Protein AF-A0A4E0QLI4-F1 (afdb_monomer)

Solvent-accessible surface area (backbone atoms only — not comparable to full-atom values): 15440 Å² total; per-residue (Å²): 136,85,85,86,66,72,68,69,40,52,36,76,56,71,67,80,83,56,104,78,52,63,80,89,50,74,40,41,54,41,18,29,47,23,35,50,51,48,24,73,75,61,72,49,82,40,84,67,82,65,59,75,85,26,62,96,38,56,72,56,38,56,53,34,48,35,24,57,38,84,57,56,86,67,19,60,85,42,71,68,59,47,53,54,52,51,57,55,65,65,46,53,63,58,50,52,52,52,53,51,52,56,50,52,53,52,53,51,53,51,52,52,51,52,53,52,50,55,55,59,69,66,51,63,100,56,66,69,74,48,50,59,33,53,50,42,53,49,46,52,52,50,22,52,51,45,13,56,50,32,13,52,50,20,46,77,63,72,41,51,86,53,47,100,86,21,19,42,59,36,17,32,45,55,19,37,53,51,28,39,50,55,50,48,53,51,49,62,77,36,63,87,79,54,55,56,48,30,53,40,54,43,42,46,52,41,20,53,41,49,22,53,43,31,26,51,52,19,46,58,68,66,40,52,84,74,57,92,47,28,51,57,38,12,45,53,55,11,48,51,54,26,43,48,56,44,50,53,52,50,64,76,38,62,88,79,53,52,72,65,30,51,52,52,43,52,52,44,45,51,49,64,67,48,46,63,58,53,53,52,48,67,74,76,108

Organism: NCBI:txid1003181

Secondary structure (DSSP, 8-state):
----S-TTTS-GGGSS--TTS----HHHHHHHHHHHHHHHHH-S--SS--SGGGTT-HHHHHHHHHHT-SSGGGS-SSHHHHHHHHHHHHHHHHHHHHHHHHHHHHHHHHHHHHHHHHHHHTS-S-STTHHHHHHHHHHHHHHHHHHHHHHHHHHHHT--SS-TT-HHHHHHHHHHHHHHHHHHHHHHHTTTTS-HHHHHHHHHHHHHHHHHHHHHHHHHTT--SSSS-HHHHHHHHHHHHHHHHHHHHHHHTTTTS-HHHHHHHHHHHHHHHHHHHHHHHHHH-

Mean predicted aligned error: 13.92 Å

Sequence (285 aa):
MAVFGTLEYAPPEQRGYARHFGKPSARSDIFAFGKTMYRLLTGEIPFAVEHEPLEHAPAWYQLLSDCVRQNPEKRPESAGVLVSRLKGIGKEPLRKEKLARERAERQAKERNRNAQQQTREKQPIGWQELKPTLIVLALIGLGGIFTAFLANLFQSRNISFLGKYGDDESGAIVGLLLSILLVGQYLWRHRQTMPHLAMTFGLIGVGFAIWFISVAIFVSLNISFLGDDRGASGIIVGLLLSILLVGQYLWRHRQTISRSAVITGILGILGIAIWPFFILFMIFF

pLDDT: mean 88.84, std 10.9, range [37.53, 97.56]

Radius of gyration: 47.86 Å; Cα contacts (8 Å, |Δi|>4): 294; chains: 1; bounding box: 100×33×127 Å

Nearest PDB structures (foldseek):
  8e0m-assembly4_K  TM=5.268E-01  e=1.744E+00  synthe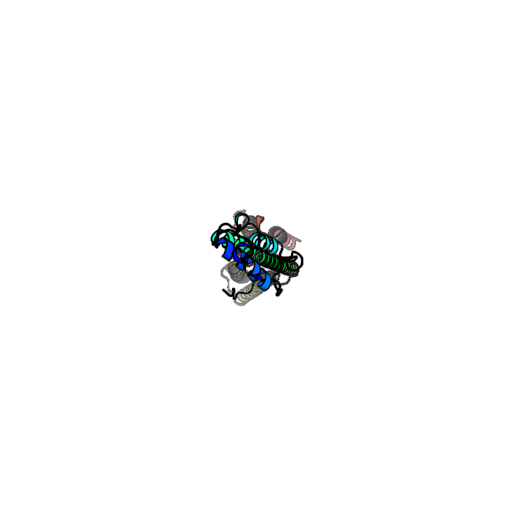tic construct

Foldseek 3Di:
DDPPDDLLLQAPLRNPDDPPRDDDDQLRVLSSVLQVVLCVQQVDRPNDLDCVSCVVPNLNSVLSNQSNDNDSVSHPPHVVSSVVSVVVSVVVVVVVVVVVVVVVVVVVVVVVVVVVVVVVVPPPVDDPLVVLLVVLVVLLVVLVVQLQVQLVVQVVVVNDPLDNPCSSVRRNLVSLVVSLVRLVVSCVVCVPPHALQSNLSSLLSNLLSQLSNLQSNQVSVVDDPPPPPSNVRSNVVSLVVSLCSLVVSCVVCVPPHDPVSNVSSVVSNVCSVCVVVVVVVVVPD

InterPro domains:
  IPR000719 Protein kinase domain [PS50011] (1-95)
  IPR011009 Protein kinase-like domain superfamily [SSF56112] (3-84)

Structure (mmCIF, N/CA/C/O backbone):
data_AF-A0A4E0QLI4-F1
#
_entry.id   AF-A0A4E0QLI4-F1
#
loop_
_atom_site.group_PDB
_atom_site.id
_atom_site.type_symbol
_atom_site.label_atom_id
_atom_site.label_alt_id
_atom_site.label_comp_id
_atom_site.label_asym_id
_atom_site.label_entity_id
_atom_site.label_seq_id
_atom_site.pdbx_PDB_ins_code
_atom_site.Cartn_x
_atom_site.Cartn_y
_atom_site.Cartn_z
_atom_site.occupancy
_atom_site.B_iso_or_equiv
_atom_site.auth_seq_id
_atom_site.auth_comp_id
_atom_site.auth_asym_id
_atom_site.auth_atom_id
_atom_site.pdbx_PDB_model_num
ATOM 1 N N . MET A 1 1 ? -63.884 -1.994 75.241 1.00 37.62 1 MET A N 1
ATOM 2 C CA . MET A 1 1 ? -63.171 -1.296 74.151 1.00 37.62 1 MET A CA 1
ATOM 3 C C . MET A 1 1 ? -62.233 -2.319 73.523 1.00 37.62 1 MET A C 1
ATOM 5 O O . MET A 1 1 ? -61.211 -2.630 74.115 1.00 37.62 1 MET A O 1
ATOM 9 N N . ALA A 1 2 ? -62.665 -2.982 72.448 1.00 37.53 2 ALA A N 1
ATOM 10 C CA . ALA A 1 2 ? -61.895 -4.056 71.821 1.00 37.53 2 ALA A CA 1
ATOM 11 C C . ALA A 1 2 ? -60.851 -3.442 70.881 1.00 37.53 2 ALA A C 1
ATOM 13 O O . ALA A 1 2 ? -61.209 -2.707 69.963 1.00 37.53 2 ALA A O 1
ATOM 14 N N . VAL A 1 3 ? -59.570 -3.715 71.125 1.00 42.62 3 VAL A N 1
ATOM 15 C CA . VAL A 1 3 ? -58.497 -3.381 70.184 1.00 42.62 3 VAL A CA 1
ATOM 16 C C . VAL A 1 3 ? -58.525 -4.447 69.090 1.00 42.62 3 VAL A C 1
ATOM 18 O O . VAL A 1 3 ? -57.974 -5.529 69.261 1.00 42.62 3 VAL A O 1
ATOM 21 N N . PHE A 1 4 ? -59.226 -4.173 67.989 1.00 46.56 4 PHE A N 1
ATOM 22 C CA . PHE A 1 4 ? -59.132 -4.974 66.768 1.00 46.56 4 PHE A CA 1
ATOM 23 C C . PHE A 1 4 ? -57.945 -4.466 65.945 1.00 46.56 4 PHE A C 1
ATOM 25 O O . PHE A 1 4 ? -58.025 -3.438 65.278 1.00 46.56 4 PHE A O 1
ATOM 32 N N . GLY A 1 5 ? -56.829 -5.182 66.029 1.00 55.94 5 GLY A N 1
ATOM 33 C CA . GLY A 1 5 ? -55.629 -4.976 65.225 1.00 55.94 5 GLY A CA 1
ATOM 34 C C . GLY A 1 5 ? -54.678 -6.162 65.392 1.00 55.94 5 GLY A C 1
ATOM 35 O O . GLY A 1 5 ? -54.723 -6.850 66.409 1.00 55.94 5 GLY A O 1
ATOM 36 N N . THR A 1 6 ? -53.833 -6.425 64.395 1.00 74.69 6 THR A N 1
ATOM 37 C CA . THR A 1 6 ? -52.806 -7.478 64.448 1.00 74.69 6 THR A CA 1
ATOM 38 C C . THR A 1 6 ? -51.708 -7.049 65.432 1.00 74.69 6 THR A C 1
ATOM 40 O O . THR A 1 6 ? -50.858 -6.213 65.110 1.00 74.69 6 THR A O 1
ATOM 43 N N . LEU A 1 7 ? -51.789 -7.546 66.671 1.00 81.88 7 LEU A N 1
ATOM 44 C CA . LEU A 1 7 ? -51.022 -7.099 67.845 1.00 81.88 7 LEU A CA 1
ATOM 45 C C . LEU A 1 7 ? -49.498 -7.099 67.622 1.00 81.88 7 LEU A C 1
ATOM 47 O O . LEU A 1 7 ? -48.769 -6.298 68.209 1.00 81.88 7 LEU A O 1
ATOM 51 N N . GLU A 1 8 ? -49.020 -7.965 66.735 1.00 84.56 8 GLU A N 1
ATOM 52 C CA . GLU A 1 8 ? -47.621 -8.148 66.357 1.00 84.56 8 GLU A CA 1
ATOM 53 C C . GLU A 1 8 ? -47.007 -6.879 65.741 1.00 84.56 8 GLU A C 1
ATOM 55 O O . GLU A 1 8 ? -45.817 -6.607 65.935 1.00 84.56 8 GLU A O 1
ATOM 60 N N . TYR A 1 9 ? -47.825 -6.067 65.064 1.00 89.94 9 TYR A N 1
ATOM 61 C CA . TYR A 1 9 ? -47.415 -4.819 64.409 1.00 89.94 9 TYR A CA 1
ATOM 62 C C . TYR A 1 9 ? -47.635 -3.588 65.282 1.00 89.94 9 TYR A C 1
ATOM 64 O O . TYR A 1 9 ? -47.017 -2.552 65.038 1.00 89.94 9 TYR A O 1
ATOM 72 N N . ALA A 1 10 ? -48.485 -3.694 66.307 1.00 89.38 10 ALA A N 1
ATOM 73 C CA . ALA A 1 10 ? -48.716 -2.599 67.234 1.00 89.38 10 ALA A CA 1
ATOM 74 C C . ALA A 1 10 ? -47.416 -2.316 68.005 1.00 89.38 10 ALA A C 1
ATOM 76 O O . ALA A 1 10 ? -46.833 -3.249 68.559 1.00 89.38 10 ALA A O 1
ATOM 77 N N . PRO A 1 11 ? -46.926 -1.076 68.074 1.00 89.62 11 PRO A N 1
ATOM 78 C CA . PRO A 1 11 ? -45.772 -0.737 68.885 1.00 89.62 11 PRO A CA 1
ATOM 79 C C . PRO A 1 11 ? -46.095 -0.829 70.387 1.00 89.62 11 PRO A C 1
ATOM 81 O O . PRO A 1 11 ? -47.262 -0.722 70.774 1.00 89.62 11 PRO A O 1
ATOM 84 N N . PRO A 1 12 ? -45.084 -1.013 71.256 1.00 88.06 12 PRO A N 1
ATOM 85 C CA . PRO A 1 12 ? -45.270 -1.216 72.697 1.00 88.06 12 PRO A CA 1
ATOM 86 C C . PRO A 1 12 ? -46.135 -0.143 73.364 1.00 88.06 12 PRO A C 1
ATOM 88 O O . PRO A 1 12 ? -46.976 -0.464 74.203 1.00 88.06 12 PRO A O 1
ATOM 91 N N . GLU A 1 13 ? -45.994 1.114 72.938 1.00 85.50 13 GLU A N 1
ATOM 92 C CA . GLU A 1 13 ? -46.765 2.237 73.468 1.00 85.50 13 GLU A CA 1
ATOM 93 C C . GLU A 1 13 ? -48.272 2.191 73.166 1.00 85.50 13 GLU A C 1
ATOM 95 O O . GLU A 1 13 ? -49.053 2.847 73.847 1.00 85.50 13 GLU A O 1
ATOM 100 N N . GLN A 1 14 ? -48.704 1.377 72.198 1.00 84.56 14 GLN A N 1
ATOM 101 C CA . GLN A 1 14 ? -50.112 1.202 71.824 1.00 84.56 14 GLN A CA 1
ATOM 102 C C . GLN A 1 14 ? -50.736 -0.095 72.369 1.00 84.56 14 GLN A C 1
ATOM 104 O O . GLN A 1 14 ? -51.943 -0.287 72.241 1.00 84.56 14 GLN A O 1
ATOM 109 N N . ARG A 1 15 ? -49.959 -0.985 73.009 1.00 81.69 15 ARG A N 1
ATOM 110 C CA . ARG A 1 15 ? -50.428 -2.312 73.470 1.00 81.69 15 ARG A CA 1
ATOM 111 C C . ARG A 1 15 ? -51.194 -2.300 74.803 1.00 81.69 15 ARG A C 1
ATOM 113 O O . ARG A 1 15 ? -51.522 -3.359 75.317 1.00 81.69 15 ARG A O 1
ATOM 120 N N . GLY A 1 16 ? -51.498 -1.133 75.372 1.00 63.16 16 GLY A N 1
ATOM 121 C CA . GLY A 1 16 ? -52.484 -0.989 76.457 1.00 63.16 16 GLY A CA 1
ATOM 122 C C . GLY A 1 16 ? -52.079 -1.460 77.866 1.00 63.16 16 GLY A C 1
ATOM 123 O O . GLY A 1 16 ? -52.877 -1.297 78.784 1.00 63.16 16 GLY A O 1
ATOM 124 N N . TYR A 1 17 ? -50.867 -1.990 78.083 1.00 54.44 17 TYR A N 1
ATOM 125 C CA . TYR A 1 17 ? -50.494 -2.618 79.367 1.00 54.44 17 TYR A CA 1
ATOM 126 C C . TYR A 1 17 ? -49.777 -1.734 80.401 1.00 54.44 17 TYR A C 1
ATOM 128 O O . TYR A 1 17 ? -49.531 -2.206 81.507 1.00 54.44 17 TYR A O 1
ATOM 136 N N . ALA A 1 18 ? -49.466 -0.461 80.135 1.00 48.97 18 ALA A N 1
ATOM 137 C CA . ALA A 1 18 ? -48.885 0.380 81.186 1.00 48.97 18 ALA A CA 1
ATOM 138 C C . ALA A 1 18 ? -49.300 1.844 81.075 1.00 48.97 18 ALA A C 1
ATOM 140 O O . ALA A 1 18 ? -49.144 2.467 80.028 1.00 48.97 18 ALA A O 1
ATOM 141 N N . ARG A 1 19 ? -49.707 2.424 82.211 1.00 50.53 19 ARG A N 1
ATOM 142 C CA . ARG A 1 19 ? -49.930 3.867 82.441 1.00 50.53 19 ARG A CA 1
ATOM 143 C C . ARG A 1 19 ? -48.692 4.755 8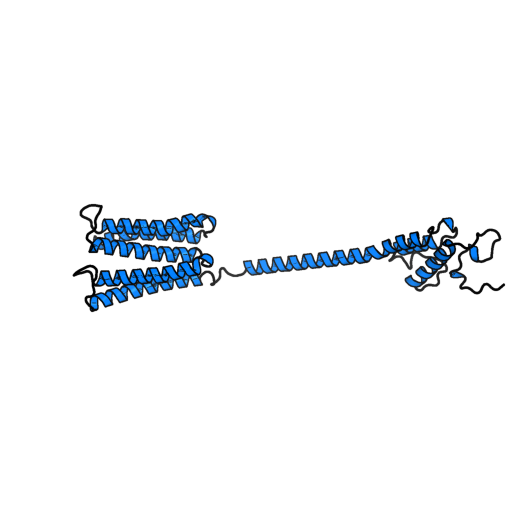2.163 1.00 50.53 19 ARG A C 1
ATOM 145 O O . ARG A 1 19 ? -48.729 5.944 82.452 1.00 50.53 19 ARG A O 1
ATOM 152 N N . HIS A 1 20 ? -47.610 4.193 81.618 1.00 53.38 20 HIS A N 1
ATOM 153 C CA . HIS A 1 20 ? -46.283 4.801 81.496 1.00 53.38 20 HIS A CA 1
ATOM 154 C C . HIS A 1 20 ? -45.721 4.858 80.066 1.00 53.38 20 HIS A C 1
ATOM 156 O O . HIS A 1 20 ? -44.604 5.338 79.892 1.00 53.38 20 HIS A O 1
ATOM 162 N N . PHE A 1 21 ? -46.455 4.413 79.039 1.00 59.25 21 PHE A N 1
ATOM 163 C CA . PHE A 1 21 ? -45.990 4.527 77.652 1.00 59.25 21 PHE A CA 1
ATOM 164 C C . PHE A 1 21 ? -46.685 5.678 76.904 1.00 59.25 21 PHE A C 1
ATOM 166 O O . PHE A 1 21 ? -47.855 5.971 77.137 1.00 59.25 21 PHE A O 1
ATOM 173 N N . GLY A 1 22 ? -45.908 6.390 76.078 1.00 63.97 22 GLY A N 1
ATOM 174 C CA . GLY A 1 22 ? -46.261 7.689 75.491 1.00 63.97 22 GLY A CA 1
ATOM 175 C C . GLY A 1 22 ? -47.393 7.671 74.455 1.00 63.97 22 GLY A C 1
ATOM 176 O O . GLY A 1 22 ? -47.917 6.628 74.080 1.00 63.97 22 GLY A O 1
ATOM 177 N N . LYS A 1 23 ? -47.775 8.863 73.975 1.00 76.12 23 LYS A N 1
ATOM 178 C CA . LYS A 1 23 ? -48.813 9.024 72.943 1.00 76.12 23 LYS A CA 1
ATOM 179 C C . LYS A 1 23 ? -48.325 8.497 71.579 1.00 76.12 23 LYS A C 1
ATOM 181 O O . LYS A 1 23 ? -47.145 8.680 71.265 1.00 76.12 23 LYS A O 1
ATOM 186 N N . PRO A 1 24 ? -49.213 7.911 70.751 1.00 80.94 24 PRO A N 1
ATOM 187 C CA . PRO A 1 24 ? -48.898 7.560 69.368 1.00 80.94 24 PRO A CA 1
ATOM 188 C C . PRO A 1 24 ? -48.268 8.732 68.608 1.00 80.94 24 PRO A C 1
ATOM 190 O O . PRO A 1 24 ? -48.685 9.880 68.766 1.00 80.94 24 PRO A O 1
ATOM 193 N N . SER A 1 25 ? -47.259 8.443 67.790 1.00 88.31 25 SER A N 1
ATOM 194 C CA . SER A 1 25 ? -46.528 9.444 67.001 1.00 88.31 25 SER A CA 1
ATOM 195 C C . SER A 1 25 ? -46.048 8.850 65.675 1.00 88.31 25 SER A C 1
ATOM 197 O O . SER A 1 25 ? -46.187 7.651 65.454 1.00 88.31 25 SER A O 1
ATOM 199 N N . ALA A 1 26 ? -45.387 9.641 64.823 1.00 90.19 26 ALA A N 1
ATOM 200 C CA . ALA A 1 26 ? -44.765 9.138 63.590 1.00 90.19 26 ALA A CA 1
ATOM 201 C C . ALA A 1 26 ? -43.799 7.951 63.827 1.00 90.19 26 ALA A C 1
ATOM 203 O O . ALA A 1 26 ? -43.600 7.107 62.956 1.00 90.19 26 ALA A O 1
ATOM 204 N N . ARG A 1 27 ? -43.212 7.840 65.027 1.00 92.88 27 ARG A N 1
ATOM 205 C CA . ARG A 1 27 ? -42.345 6.715 65.424 1.00 92.88 27 ARG A CA 1
ATOM 206 C C . ARG A 1 27 ? -43.112 5.414 65.670 1.00 92.88 27 ARG A C 1
ATOM 208 O O . ARG A 1 27 ? -42.511 4.341 65.617 1.00 92.88 27 ARG A O 1
ATOM 215 N N . SER A 1 28 ? -44.411 5.496 65.944 1.00 91.94 28 SER A N 1
ATOM 216 C CA . SER A 1 28 ? -45.311 4.345 66.036 1.00 91.94 28 SER A CA 1
ATOM 217 C C . SER A 1 28 ? -45.530 3.733 64.646 1.00 91.94 28 SER A C 1
ATOM 219 O O . SER A 1 28 ? -45.389 2.521 64.487 1.00 91.94 28 SER A O 1
ATOM 221 N N . ASP A 1 29 ? -45.711 4.567 63.616 1.00 93.19 29 ASP A N 1
ATOM 222 C CA . ASP A 1 29 ? -45.816 4.113 62.220 1.00 93.19 29 ASP A CA 1
ATOM 223 C C . ASP A 1 29 ? -44.504 3.497 61.711 1.00 93.19 29 ASP A C 1
ATOM 225 O O . ASP A 1 29 ? -44.513 2.484 61.015 1.00 93.19 29 ASP A O 1
ATOM 229 N N . ILE A 1 30 ? -43.352 4.054 62.107 1.00 95.88 30 ILE A N 1
ATOM 230 C CA . ILE A 1 30 ? -42.028 3.504 61.759 1.00 95.88 30 ILE A CA 1
ATOM 231 C C . ILE A 1 30 ? -41.830 2.097 62.344 1.00 95.88 30 ILE A C 1
ATOM 233 O O . ILE A 1 30 ? -41.249 1.233 61.685 1.00 95.88 30 ILE A O 1
ATOM 237 N N . PHE A 1 31 ? -42.344 1.833 63.548 1.00 94.94 31 PHE A N 1
ATOM 238 C CA . PHE A 1 31 ? -42.310 0.494 64.139 1.00 94.94 31 PHE A CA 1
ATOM 239 C C . PHE A 1 31 ? -43.144 -0.498 63.323 1.00 94.94 31 PHE A C 1
ATOM 241 O O . PHE A 1 31 ? -42.645 -1.564 62.949 1.00 94.94 31 PHE A O 1
ATOM 248 N N . ALA A 1 32 ? -44.390 -0.133 63.004 1.00 94.19 32 ALA A N 1
ATOM 249 C CA . ALA A 1 32 ? -45.275 -0.962 62.191 1.00 94.19 32 ALA A CA 1
ATOM 250 C C . ALA A 1 32 ? -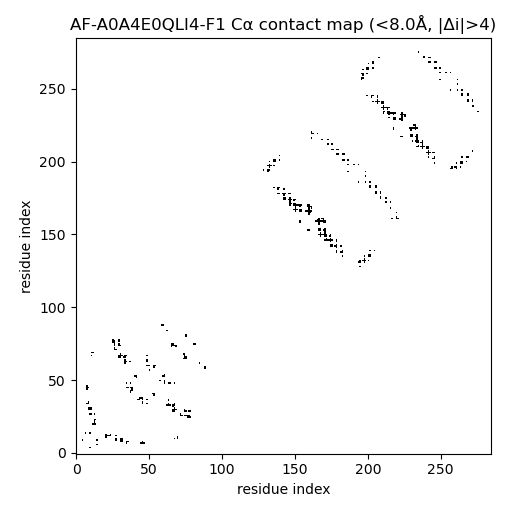44.681 -1.214 60.794 1.00 94.19 32 ALA A C 1
ATOM 252 O O . ALA A 1 32 ? -44.719 -2.344 60.296 1.00 94.19 32 ALA A O 1
ATOM 253 N N . PHE A 1 33 ? -44.047 -0.202 60.194 1.00 95.38 33 PHE A N 1
ATOM 254 C CA . PHE A 1 33 ? -43.305 -0.336 58.942 1.00 95.38 33 PHE A CA 1
ATOM 255 C C . PHE A 1 33 ? -42.166 -1.354 59.059 1.00 95.38 33 PHE A C 1
ATOM 257 O O . PHE A 1 33 ? -42.058 -2.238 58.212 1.00 95.38 33 PHE A O 1
ATOM 264 N N . GLY A 1 34 ? -41.342 -1.276 60.110 1.00 95.38 34 GLY A N 1
ATOM 265 C CA . GLY A 1 34 ? -40.231 -2.207 60.323 1.00 95.38 34 GLY A CA 1
ATOM 266 C C . GLY A 1 34 ? -40.696 -3.665 60.401 1.00 95.38 34 GLY A C 1
ATOM 267 O O . GLY A 1 34 ? -40.142 -4.538 59.734 1.00 95.38 34 GLY A O 1
ATOM 268 N N . LYS A 1 35 ? -41.778 -3.918 61.146 1.00 95.56 35 LYS A N 1
ATOM 269 C CA . LYS A 1 35 ? -42.428 -5.236 61.242 1.00 95.56 35 LYS A CA 1
ATOM 270 C C . LYS A 1 35 ? -43.006 -5.707 59.904 1.00 95.56 35 LYS A C 1
ATOM 272 O O . LYS A 1 35 ? -42.864 -6.873 59.542 1.00 95.56 35 LYS A O 1
ATOM 277 N N . THR A 1 36 ? -43.632 -4.799 59.159 1.00 95.00 36 THR A N 1
ATOM 278 C CA . THR A 1 36 ? -44.206 -5.085 57.834 1.00 95.00 36 THR A CA 1
ATOM 279 C C . THR A 1 36 ? -43.122 -5.455 56.831 1.00 95.00 36 THR A C 1
ATOM 281 O O . THR A 1 36 ? -43.226 -6.484 56.172 1.00 95.00 36 THR A O 1
ATOM 284 N N . MET A 1 37 ? -42.049 -4.669 56.760 1.00 94.75 37 MET A N 1
ATOM 285 C CA . MET A 1 37 ? -40.932 -4.935 55.858 1.00 94.75 37 MET A CA 1
ATOM 286 C C . MET A 1 37 ? -40.183 -6.213 56.209 1.00 94.75 37 MET A C 1
ATOM 288 O O . MET A 1 37 ? -39.793 -6.931 55.295 1.00 94.75 37 MET A O 1
ATOM 292 N N . TYR A 1 38 ? -40.022 -6.528 57.499 1.00 95.12 38 TYR A N 1
ATOM 293 C CA . TYR A 1 38 ? -39.463 -7.816 57.911 1.00 95.12 38 TYR A CA 1
ATOM 294 C C . TYR A 1 38 ? -40.262 -8.965 57.295 1.00 95.12 38 TYR A C 1
ATOM 296 O O . TYR A 1 38 ? -39.705 -9.761 56.549 1.00 95.12 38 TYR A O 1
ATOM 304 N N . ARG A 1 39 ? -41.588 -8.974 57.493 1.00 94.75 39 ARG A N 1
ATOM 305 C CA . ARG A 1 39 ? -42.459 -10.003 56.913 1.00 94.75 39 ARG A CA 1
ATOM 306 C C . ARG A 1 39 ? -42.408 -10.045 55.388 1.00 94.75 39 ARG A C 1
ATOM 308 O O . ARG A 1 39 ? -42.489 -11.124 54.819 1.00 94.75 39 ARG A O 1
ATOM 315 N N . LEU A 1 40 ? -42.301 -8.901 54.716 1.00 94.50 40 LEU A N 1
ATOM 316 C CA . LEU A 1 40 ? -42.189 -8.876 53.255 1.00 94.50 40 LEU A CA 1
ATOM 317 C C . LEU A 1 40 ? -40.880 -9.499 52.757 1.00 94.50 40 LEU A C 1
ATOM 319 O O . LEU A 1 40 ? -40.877 -10.113 51.695 1.00 94.50 40 LEU A O 1
ATOM 323 N N . LEU A 1 41 ? -39.784 -9.336 53.501 1.00 91.75 41 LEU A N 1
ATOM 324 C CA . LEU A 1 41 ? -38.472 -9.859 53.120 1.00 91.75 41 LEU A CA 1
ATOM 325 C C . LEU A 1 41 ? -38.286 -11.330 53.503 1.00 91.75 41 LEU A C 1
ATOM 327 O O . LEU A 1 41 ? -37.605 -12.048 52.779 1.00 91.75 41 LEU A O 1
ATOM 331 N N . THR A 1 42 ? -38.876 -11.776 54.614 1.00 92.75 42 THR A N 1
ATOM 332 C CA . THR A 1 42 ? -38.651 -13.125 55.164 1.00 92.75 42 THR A CA 1
ATOM 333 C C . THR A 1 42 ? -39.847 -14.063 54.996 1.00 92.75 42 THR A C 1
ATOM 335 O O . THR A 1 42 ? -39.688 -15.276 55.034 1.00 92.75 42 THR A O 1
ATOM 338 N N . GLY A 1 43 ? -41.059 -13.527 54.818 1.00 92.56 43 GLY A N 1
ATOM 339 C CA . GLY A 1 43 ? -42.315 -14.286 54.845 1.00 92.56 43 GLY A CA 1
ATOM 340 C C . GLY A 1 43 ? -42.819 -14.631 56.254 1.00 92.56 43 GLY A C 1
ATOM 341 O O . GLY A 1 43 ? -43.937 -15.127 56.398 1.00 92.56 43 GLY A O 1
ATOM 342 N N . GLU A 1 44 ? -42.043 -14.338 57.299 1.00 90.12 44 GLU A N 1
ATOM 343 C CA . GLU A 1 44 ? -42.317 -14.760 58.676 1.00 90.12 44 GLU A CA 1
ATOM 344 C C . GLU A 1 44 ? -43.233 -13.794 59.440 1.00 90.12 44 GLU A C 1
ATOM 346 O O . GLU A 1 44 ? -43.313 -12.592 59.161 1.00 90.12 44 GLU A O 1
ATOM 351 N N . ILE A 1 45 ? -43.920 -14.312 60.464 1.00 87.44 45 ILE A N 1
ATOM 352 C CA . ILE A 1 45 ? -44.701 -13.484 61.390 1.00 87.44 45 ILE A CA 1
ATOM 353 C C . ILE A 1 45 ? -43.721 -12.731 62.303 1.00 87.44 45 ILE A C 1
ATOM 355 O O . ILE A 1 45 ? -42.937 -13.363 63.011 1.00 87.44 45 ILE A O 1
ATOM 359 N N . PRO A 1 46 ? -43.753 -11.388 62.339 1.00 86.25 46 PRO A N 1
ATOM 360 C CA . PRO A 1 46 ? -42.674 -10.615 62.931 1.00 86.25 46 PRO A CA 1
ATOM 361 C C . PRO A 1 46 ? -42.851 -10.473 64.454 1.00 86.25 46 PRO A C 1
ATOM 363 O O . PRO A 1 46 ? -43.131 -9.380 64.950 1.00 86.25 46 PRO A O 1
ATOM 366 N N . PHE A 1 47 ? -42.662 -11.540 65.237 1.00 84.88 47 PHE A N 1
ATOM 367 C CA . PHE A 1 47 ? -42.618 -11.439 66.709 1.00 84.88 47 PHE A CA 1
ATOM 368 C C . PHE A 1 47 ? -41.392 -10.638 67.166 1.00 84.88 47 PHE A C 1
ATOM 370 O O . PHE A 1 47 ? -41.519 -9.641 67.887 1.00 84.88 47 PHE A O 1
ATOM 377 N N . ALA A 1 48 ? -40.227 -10.973 66.616 1.00 86.31 48 ALA A N 1
ATOM 378 C CA . ALA A 1 48 ? -38.975 -10.230 66.704 1.00 86.31 48 ALA A CA 1
ATOM 379 C C . ALA A 1 48 ? -38.439 -9.929 65.291 1.00 86.31 48 ALA A C 1
ATOM 381 O O . ALA A 1 48 ? -38.978 -10.418 64.305 1.00 86.31 48 ALA A O 1
ATOM 382 N N . VAL A 1 49 ? -37.449 -9.039 65.189 1.00 90.12 49 VAL A N 1
ATOM 383 C CA . VAL A 1 49 ? -36.641 -8.892 63.968 1.00 90.12 49 VAL A CA 1
ATOM 384 C C . VAL A 1 49 ? -35.351 -9.646 64.241 1.00 90.12 49 VAL A C 1
ATOM 386 O O . VAL A 1 49 ? -34.545 -9.187 65.052 1.00 90.12 49 VAL A O 1
ATOM 389 N N . GLU A 1 50 ? -35.200 -10.813 63.626 1.00 91.50 50 GLU A N 1
ATOM 390 C CA . GLU A 1 50 ? -34.074 -11.720 63.848 1.00 91.50 50 GLU A CA 1
ATOM 391 C C . GLU A 1 50 ? -33.010 -11.556 62.758 1.00 91.50 50 GLU A C 1
ATOM 393 O O . GLU A 1 50 ? -33.289 -11.079 61.655 1.00 91.50 50 GLU A O 1
ATOM 398 N N . HIS A 1 51 ? -31.760 -11.883 63.095 1.00 90.81 51 HIS A N 1
ATOM 399 C CA . HIS A 1 51 ? -30.626 -11.707 62.186 1.00 90.81 51 HIS A CA 1
ATOM 400 C C . HIS A 1 51 ? -30.564 -12.805 61.119 1.00 90.81 51 HIS A C 1
ATOM 402 O O . HIS A 1 51 ? -30.271 -12.507 59.966 1.00 90.81 51 HIS A O 1
ATOM 408 N N . GLU A 1 52 ? -30.846 -14.054 61.497 1.00 92.38 52 GLU A N 1
ATOM 409 C CA . GLU A 1 52 ? -30.678 -15.238 60.644 1.00 92.38 52 GLU A CA 1
ATOM 410 C C . GLU A 1 52 ? -31.462 -15.142 59.318 1.00 92.38 52 GLU A C 1
ATOM 412 O O . GLU A 1 52 ? -30.830 -15.236 58.263 1.00 92.38 52 GLU A O 1
ATOM 417 N N . PRO A 1 53 ? -32.766 -14.794 59.296 1.00 90.62 53 PRO A N 1
ATOM 418 C CA . PRO A 1 53 ? -33.512 -14.672 58.035 1.00 90.62 53 PRO A CA 1
ATOM 419 C C . PRO A 1 53 ? -33.016 -13.548 57.110 1.00 90.62 53 PRO A C 1
ATOM 421 O O . PRO A 1 53 ? -33.353 -13.504 55.926 1.00 90.62 53 PRO A O 1
ATOM 424 N N . LEU A 1 54 ? -32.207 -12.624 57.635 1.00 91.12 54 LEU A N 1
ATOM 425 C CA . LEU A 1 54 ? -31.670 -11.460 56.929 1.00 91.12 54 LEU A CA 1
ATOM 426 C C . LEU A 1 54 ? -30.137 -11.493 56.806 1.00 91.12 54 LEU A C 1
ATOM 428 O O . LEU A 1 54 ? -29.535 -10.467 56.487 1.00 91.12 54 LEU A O 1
ATOM 432 N N . GLU A 1 55 ? -29.491 -12.648 56.997 1.00 89.44 55 GLU A N 1
ATOM 433 C CA . GLU A 1 55 ? -28.025 -12.782 56.939 1.00 89.44 55 GLU A CA 1
ATOM 434 C C . GLU A 1 55 ? -27.449 -12.366 55.572 1.00 89.44 55 GLU A C 1
ATOM 436 O O . GLU A 1 55 ? -26.417 -11.700 55.483 1.00 89.44 55 GLU A O 1
ATOM 441 N N . HIS A 1 56 ? -28.173 -12.661 54.489 1.00 85.50 56 HIS A N 1
ATOM 442 C CA . HIS A 1 56 ? -27.836 -12.248 53.122 1.00 85.50 56 HIS A CA 1
ATOM 443 C C . HIS A 1 56 ? -27.988 -10.729 52.880 1.00 85.50 56 HIS A C 1
ATOM 445 O O . HIS A 1 56 ? -27.596 -10.210 51.832 1.00 85.50 56 HIS A O 1
ATOM 451 N N . ALA A 1 57 ? -28.576 -10.009 53.837 1.00 88.44 57 ALA A N 1
ATOM 452 C CA . ALA A 1 57 ? -29.014 -8.627 53.733 1.00 88.44 57 ALA A CA 1
ATOM 453 C C . ALA A 1 57 ? -28.762 -7.841 55.046 1.00 88.44 57 ALA A C 1
ATOM 455 O O . ALA A 1 57 ? -29.685 -7.233 55.598 1.00 88.44 57 ALA A O 1
ATOM 456 N N . PRO A 1 58 ? -27.511 -7.755 55.542 1.00 89.25 58 PRO A N 1
ATOM 457 C CA . PRO A 1 58 ? -27.207 -7.208 56.872 1.00 89.25 58 PRO A CA 1
ATOM 458 C C . PRO A 1 58 ? -27.624 -5.737 57.044 1.00 89.25 58 PRO A C 1
ATOM 460 O O . PRO A 1 58 ? -28.029 -5.314 58.127 1.00 89.25 58 PRO A O 1
ATOM 463 N N . ALA A 1 59 ? -27.596 -4.952 55.962 1.00 90.81 59 ALA A N 1
ATOM 464 C CA . ALA A 1 59 ? -28.064 -3.567 55.976 1.00 90.81 59 ALA A CA 1
ATOM 465 C C . ALA A 1 59 ? -29.590 -3.455 56.177 1.00 90.81 59 ALA A C 1
ATOM 467 O O . ALA A 1 59 ? -30.061 -2.505 56.805 1.00 90.81 59 ALA A O 1
ATOM 468 N N . TRP A 1 60 ? -30.361 -4.430 55.678 1.00 91.88 60 TRP A N 1
ATOM 469 C CA . TRP A 1 60 ? -31.798 -4.519 55.937 1.00 91.88 60 TRP A CA 1
ATOM 470 C C . TRP A 1 60 ? -32.063 -4.888 57.392 1.00 91.88 60 TRP A C 1
ATOM 472 O O . TRP A 1 60 ? -32.855 -4.208 58.040 1.00 91.88 60 TRP A O 1
ATOM 482 N N . TYR A 1 61 ? -31.354 -5.882 57.937 1.00 94.00 61 TYR A N 1
ATOM 483 C CA . TYR A 1 61 ? -31.468 -6.235 59.355 1.00 94.00 61 TYR A CA 1
ATOM 484 C C . TYR A 1 61 ? -31.215 -5.032 60.270 1.00 94.00 61 TYR A C 1
ATOM 486 O O . TYR A 1 61 ? -32.041 -4.718 61.127 1.00 94.00 61 TYR A O 1
ATOM 494 N N . GLN A 1 62 ? -30.115 -4.305 60.047 1.00 93.88 62 GLN A N 1
ATOM 495 C CA . GLN A 1 62 ? -29.770 -3.131 60.846 1.00 93.88 62 GLN A CA 1
ATOM 496 C C . GLN A 1 62 ? -30.873 -2.063 60.802 1.00 93.88 62 GLN A C 1
ATOM 498 O O . GLN A 1 62 ? -31.282 -1.546 61.843 1.00 93.88 62 GLN A O 1
ATOM 503 N N . LEU A 1 63 ? -31.396 -1.760 59.609 1.00 94.94 63 LEU A N 1
ATOM 504 C CA . LEU A 1 63 ? -32.457 -0.769 59.445 1.00 94.94 63 LEU A CA 1
ATOM 505 C C . LEU A 1 63 ? -33.756 -1.186 60.147 1.00 94.94 63 LEU A C 1
ATOM 507 O O . LEU A 1 63 ? -34.378 -0.366 60.825 1.00 94.94 63 LEU A O 1
ATOM 511 N N . LEU A 1 64 ? -34.173 -2.442 59.982 1.00 95.62 64 LEU A N 1
ATOM 512 C CA . LEU A 1 64 ? -35.411 -2.950 60.569 1.00 95.62 64 LEU A CA 1
ATOM 513 C C . LEU A 1 64 ? -35.307 -3.065 62.094 1.00 95.62 64 LEU A C 1
ATOM 515 O O . LEU A 1 64 ? -36.254 -2.696 62.786 1.00 95.62 64 LEU A O 1
ATOM 519 N N . SER A 1 65 ? -34.148 -3.477 62.618 1.00 95.12 65 SER A N 1
ATOM 520 C CA . SER A 1 65 ? -33.859 -3.524 64.057 1.00 95.12 65 SER A CA 1
ATOM 521 C C . SER A 1 65 ? -33.966 -2.139 64.713 1.00 95.12 65 SER A C 1
ATOM 523 O O . SER A 1 65 ? -34.570 -1.999 65.779 1.00 95.12 65 SER A O 1
ATOM 525 N N . ASP A 1 66 ? -33.471 -1.090 64.045 1.00 95.88 66 ASP A N 1
ATOM 526 C CA . ASP A 1 66 ? -33.627 0.300 64.494 1.00 95.88 66 ASP A CA 1
ATOM 527 C C . ASP A 1 66 ? -35.098 0.753 64.489 1.00 95.88 66 ASP A C 1
ATOM 529 O O . ASP A 1 66 ? -35.538 1.456 65.401 1.00 95.88 66 ASP A O 1
ATOM 533 N N . CYS A 1 67 ? -35.888 0.333 63.496 1.00 96.44 67 CYS A N 1
ATOM 534 C CA . CYS A 1 67 ? -37.309 0.686 63.407 1.00 96.44 67 CYS A CA 1
ATOM 535 C C . CYS A 1 67 ? -38.141 0.076 64.544 1.00 96.44 67 CYS A C 1
ATOM 537 O O . CYS A 1 67 ? -39.077 0.714 65.023 1.00 96.44 67 CYS A O 1
ATOM 539 N N . VAL A 1 68 ? -37.796 -1.131 65.010 1.00 95.25 68 VAL A N 1
ATOM 540 C CA . VAL A 1 68 ? -38.580 -1.873 66.016 1.00 95.25 68 VAL A CA 1
ATOM 541 C C . VAL A 1 68 ? -38.070 -1.716 67.455 1.00 95.25 68 VAL A C 1
ATOM 543 O O . VAL A 1 68 ? -38.419 -2.506 68.337 1.00 95.25 68 VAL A O 1
ATOM 546 N N . ARG A 1 69 ? -37.243 -0.699 67.737 1.00 94.19 69 ARG A N 1
ATOM 547 C CA . ARG A 1 69 ? -36.745 -0.436 69.098 1.00 94.19 69 ARG A CA 1
ATOM 548 C C . ARG A 1 69 ? -37.894 -0.167 70.071 1.00 94.19 69 ARG A C 1
ATOM 550 O O . ARG A 1 69 ? -38.831 0.566 69.766 1.00 94.19 69 ARG A O 1
ATOM 557 N N . GLN A 1 70 ? -37.779 -0.712 71.282 1.00 90.12 70 GLN A N 1
ATOM 558 C CA . GLN A 1 70 ? -38.789 -0.546 72.333 1.00 90.12 70 GLN A CA 1
ATOM 559 C C . GLN A 1 70 ? -38.989 0.932 72.703 1.00 90.12 70 GLN A C 1
ATOM 561 O O . GLN A 1 70 ? -40.113 1.417 72.671 1.00 90.12 70 GLN A O 1
ATOM 566 N N . ASN A 1 71 ? -37.898 1.666 72.962 1.00 90.19 71 ASN A N 1
ATOM 567 C CA . ASN A 1 71 ? -37.947 3.116 73.168 1.00 90.19 71 ASN A CA 1
ATOM 568 C C . ASN A 1 71 ? -38.156 3.837 71.813 1.00 90.19 71 ASN A C 1
ATOM 570 O O . ASN A 1 71 ? -37.271 3.725 70.956 1.00 90.19 71 ASN A O 1
ATOM 574 N N . PRO A 1 72 ? -39.253 4.604 71.624 1.00 90.56 72 PRO A N 1
ATOM 575 C CA . PRO A 1 72 ? -39.502 5.368 70.401 1.00 90.56 72 PRO A CA 1
ATOM 576 C C . PRO A 1 72 ? -38.362 6.318 70.019 1.00 90.56 72 PRO A C 1
ATOM 578 O O . PRO A 1 72 ? -38.092 6.491 68.836 1.00 90.56 72 PRO A O 1
ATOM 581 N N . GLU A 1 73 ? -37.651 6.901 70.985 1.00 91.06 73 GLU A N 1
ATOM 582 C CA . GLU A 1 73 ? -36.546 7.839 70.730 1.00 91.06 73 GLU A CA 1
ATOM 583 C C . GLU A 1 73 ? -35.328 7.200 70.068 1.00 91.06 73 GLU A C 1
ATOM 585 O O . GLU A 1 73 ? -34.537 7.895 69.438 1.00 91.06 73 GLU A O 1
ATOM 590 N N . LYS A 1 74 ? -35.198 5.874 70.166 1.00 93.44 74 LYS A N 1
ATOM 591 C CA . LYS A 1 74 ? -34.139 5.113 69.493 1.00 93.44 74 LYS A CA 1
ATOM 592 C C . LYS A 1 74 ? -34.515 4.704 68.066 1.00 93.44 74 LYS A C 1
ATOM 594 O O . LYS A 1 74 ? -33.681 4.122 67.376 1.00 93.44 74 LYS A O 1
ATOM 599 N N . ARG A 1 75 ? -35.753 4.966 67.635 1.00 94.94 75 ARG A N 1
ATOM 600 C CA . ARG A 1 75 ? -36.211 4.729 66.259 1.00 94.94 75 ARG A CA 1
ATOM 601 C C . ARG A 1 75 ? -35.811 5.916 65.373 1.00 94.94 75 ARG A C 1
ATOM 603 O O . ARG A 1 75 ? -35.586 7.012 65.893 1.00 94.94 75 ARG A O 1
ATOM 610 N N . PRO A 1 76 ? -35.754 5.746 64.039 1.00 95.06 76 PRO A N 1
ATOM 611 C CA . PRO A 1 76 ? -35.607 6.871 63.123 1.00 95.06 76 PRO A CA 1
ATOM 612 C C . PRO A 1 76 ? -36.604 7.991 63.443 1.00 95.06 76 PRO A C 1
ATOM 614 O O . PRO A 1 76 ? -37.766 7.741 63.753 1.00 95.06 76 PRO A O 1
ATOM 617 N N . GLU A 1 77 ? -36.132 9.232 63.387 1.00 92.75 77 GLU A N 1
ATOM 618 C CA . GLU A 1 77 ? -36.913 10.397 63.812 1.00 92.75 77 GLU A CA 1
ATOM 619 C C . GLU A 1 77 ? -38.156 10.626 62.943 1.00 92.75 77 GLU A C 1
ATOM 621 O O . GLU A 1 77 ? -39.202 11.028 63.446 1.00 92.75 77 GLU A O 1
ATOM 626 N N . SER A 1 78 ? -38.055 10.332 61.646 1.00 94.62 78 SER A N 1
ATOM 627 C CA . SER A 1 78 ? -39.131 10.529 60.681 1.00 94.62 78 SER A CA 1
ATOM 628 C C . SER A 1 78 ? -39.047 9.548 59.512 1.00 94.62 78 SER A C 1
ATOM 630 O O . SER A 1 78 ? -38.004 8.937 59.245 1.00 94.62 78 SER A O 1
ATOM 632 N N . ALA A 1 79 ? -40.138 9.456 58.749 1.00 92.06 79 ALA A N 1
ATOM 633 C CA . ALA A 1 79 ? -40.172 8.707 57.496 1.00 92.06 79 ALA A CA 1
ATOM 634 C C . ALA A 1 79 ? -39.138 9.222 56.471 1.00 92.06 79 ALA A C 1
ATOM 636 O O . ALA A 1 79 ? -38.601 8.438 55.693 1.00 92.06 79 ALA A O 1
ATOM 637 N N . GLY A 1 80 ? -38.788 10.515 56.493 1.00 93.56 80 GLY A N 1
ATOM 638 C CA . GLY A 1 80 ? -37.764 11.082 55.606 1.00 93.56 80 GLY A CA 1
ATOM 639 C C . GLY A 1 80 ? -36.361 10.517 55.866 1.00 93.56 80 GLY A C 1
ATOM 640 O O . GLY A 1 80 ? -35.634 10.179 54.925 1.00 93.56 80 GLY A O 1
ATOM 641 N N . VAL A 1 81 ? -36.003 10.334 57.144 1.00 92.56 81 VAL A N 1
ATOM 642 C CA . VAL A 1 81 ? -34.745 9.677 57.546 1.00 92.56 81 VAL A CA 1
ATOM 643 C C . VAL A 1 81 ? -34.741 8.217 57.091 1.00 92.56 81 VAL A C 1
ATOM 645 O O . VAL A 1 81 ? -33.753 7.740 56.529 1.00 92.56 81 VAL A O 1
ATOM 648 N N . LEU A 1 82 ? -35.867 7.523 57.265 1.00 92.81 82 LEU A N 1
ATOM 649 C CA . LEU A 1 82 ? -36.042 6.134 56.849 1.00 92.81 82 LEU A CA 1
ATOM 650 C C . LEU A 1 82 ? -35.893 5.951 55.330 1.00 92.81 82 LEU A C 1
ATOM 652 O O . LEU A 1 82 ? -35.113 5.110 54.886 1.00 92.81 82 LEU A O 1
ATOM 656 N N . VAL A 1 83 ? -36.558 6.786 54.525 1.00 92.81 83 VAL A N 1
ATOM 657 C CA . VAL A 1 83 ? -36.439 6.785 53.055 1.00 92.81 83 VAL A CA 1
ATOM 658 C C . VAL A 1 83 ? -34.998 7.034 52.611 1.00 92.81 83 VAL A C 1
ATOM 660 O O . VAL A 1 83 ? -34.519 6.397 51.671 1.00 92.81 83 VAL A O 1
ATOM 663 N N . SER A 1 84 ? -34.284 7.934 53.286 1.00 90.94 84 SER A N 1
ATOM 664 C CA . SER A 1 84 ? -32.883 8.226 52.965 1.00 90.94 84 SER A CA 1
ATOM 665 C C . SER A 1 84 ? -31.982 7.011 53.201 1.00 90.94 84 SER A C 1
ATOM 667 O O . SER A 1 84 ? -31.159 6.687 52.344 1.00 90.94 84 SER A O 1
ATOM 669 N N . ARG A 1 85 ? -32.193 6.282 54.306 1.00 92.06 85 ARG A N 1
ATOM 670 C CA . ARG A 1 85 ? -31.482 5.024 54.589 1.00 92.06 85 ARG A CA 1
ATOM 671 C C . ARG A 1 85 ? -31.839 3.925 53.578 1.00 92.06 85 ARG A C 1
ATOM 673 O O . ARG A 1 85 ? -30.934 3.303 53.027 1.00 92.06 85 ARG A O 1
ATOM 680 N N . LEU A 1 86 ? -33.123 3.748 53.251 1.00 90.44 86 LEU A N 1
ATOM 681 C CA . LEU A 1 86 ? -33.593 2.772 52.250 1.00 90.44 86 LEU A CA 1
ATOM 682 C C . LEU A 1 86 ? -32.971 3.001 50.866 1.00 90.44 86 LEU A C 1
ATOM 684 O O . LEU A 1 86 ? -32.511 2.059 50.219 1.00 90.44 86 LEU A O 1
ATOM 688 N N . LYS A 1 87 ? -32.895 4.262 50.423 1.00 88.50 87 LYS A N 1
ATOM 689 C CA . LYS A 1 87 ? -32.239 4.631 49.158 1.00 88.50 87 LYS A CA 1
ATOM 690 C C . LYS A 1 87 ? -30.756 4.253 49.130 1.00 88.50 87 LYS A C 1
ATOM 692 O O . LYS A 1 87 ? -30.232 4.005 48.048 1.00 88.50 87 LYS A O 1
ATOM 697 N N . GLY A 1 88 ? -30.081 4.226 50.279 1.00 84.12 88 GLY A N 1
ATOM 698 C CA . GLY A 1 88 ? -28.700 3.751 50.388 1.00 84.12 88 GLY A CA 1
ATOM 699 C C . GLY A 1 88 ? -28.588 2.249 50.129 1.00 84.12 88 GLY A C 1
ATOM 700 O O . GLY A 1 88 ? -27.760 1.826 49.326 1.00 84.12 88 GLY A O 1
ATOM 701 N N . ILE A 1 89 ? -29.480 1.459 50.735 1.00 86.12 89 ILE A N 1
ATOM 702 C CA . ILE A 1 89 ? -29.482 -0.008 50.628 1.00 86.12 89 ILE A CA 1
ATOM 703 C C . ILE A 1 89 ? -29.764 -0.465 49.186 1.00 86.12 89 ILE A C 1
ATOM 705 O O . ILE A 1 89 ? -29.079 -1.345 48.670 1.00 86.12 89 ILE A O 1
ATOM 709 N N . GLY A 1 90 ? -30.718 0.170 48.494 1.00 78.25 90 GLY A N 1
ATOM 710 C CA . GLY A 1 90 ? -31.095 -0.212 47.125 1.00 78.25 90 GLY A CA 1
ATOM 711 C C . GLY A 1 90 ? -30.066 0.126 46.033 1.00 78.25 90 GLY A C 1
ATOM 712 O O . GLY A 1 90 ? -30.117 -0.449 44.948 1.00 78.25 90 GLY A O 1
ATOM 713 N N . LYS A 1 91 ? -29.122 1.045 46.282 1.00 78.00 91 LYS A N 1
ATOM 714 C CA . LYS A 1 91 ? -28.151 1.502 45.265 1.00 78.00 91 LYS A CA 1
ATOM 715 C C . LYS A 1 91 ? -26.933 0.589 45.115 1.00 78.00 91 LYS A C 1
ATOM 717 O O . LYS A 1 91 ? -26.344 0.542 44.035 1.00 78.00 91 LYS A O 1
ATOM 722 N N . GLU A 1 92 ? -26.554 -0.126 46.168 1.00 76.62 92 GLU A N 1
ATOM 723 C CA . GLU A 1 92 ? -25.349 -0.965 46.180 1.00 76.62 92 GLU A CA 1
ATOM 724 C C . GLU A 1 92 ? -25.404 -2.157 45.203 1.00 76.62 92 GLU A C 1
ATOM 726 O O . GLU A 1 92 ? -24.465 -2.314 44.414 1.00 76.62 92 GLU A O 1
ATOM 731 N N . PRO A 1 93 ? -26.485 -2.963 45.151 1.00 78.31 93 PRO A N 1
ATOM 732 C CA . PRO A 1 93 ? -26.572 -4.093 44.221 1.00 78.31 93 PRO A CA 1
ATOM 733 C C . PRO A 1 93 ? -26.516 -3.646 42.754 1.00 78.31 93 PRO A C 1
ATOM 735 O O . PRO A 1 93 ? -25.737 -4.180 41.964 1.00 78.31 93 PRO A O 1
ATOM 738 N N . LEU A 1 94 ? -27.264 -2.589 42.419 1.00 80.00 94 LEU A N 1
ATOM 739 C CA . LEU A 1 94 ? -27.310 -2.006 41.074 1.00 80.00 94 LEU A CA 1
ATOM 740 C C . LEU A 1 94 ? -25.939 -1.480 40.628 1.00 80.00 94 LEU A C 1
ATOM 742 O O . LEU A 1 94 ? -25.539 -1.643 39.474 1.00 80.00 94 LEU A O 1
ATOM 746 N N . ARG A 1 95 ? -25.187 -0.864 41.548 1.00 83.38 95 ARG A N 1
ATOM 747 C CA . ARG A 1 95 ? -23.837 -0.365 41.268 1.00 83.38 95 ARG A CA 1
ATOM 748 C C . ARG A 1 95 ? -22.862 -1.510 40.992 1.00 83.38 95 ARG A C 1
ATOM 750 O O . ARG A 1 95 ? -22.071 -1.406 40.054 1.00 83.38 95 ARG A O 1
ATOM 757 N N . LYS A 1 96 ? -22.921 -2.591 41.777 1.00 85.12 96 LYS A N 1
ATOM 758 C CA . LYS A 1 96 ? -22.069 -3.778 41.589 1.00 85.12 96 LYS A CA 1
ATOM 759 C C . LYS A 1 96 ? -22.349 -4.472 40.257 1.00 85.12 96 LYS A C 1
ATOM 761 O O . LYS A 1 96 ? -21.403 -4.794 39.542 1.00 85.12 96 LYS A O 1
ATOM 766 N N . GLU A 1 97 ? -23.619 -4.631 39.890 1.00 86.94 97 GLU A N 1
ATOM 767 C CA . GLU A 1 97 ? -24.004 -5.234 38.611 1.00 86.94 97 GLU A CA 1
ATOM 768 C C . GLU A 1 97 ? -23.522 -4.394 37.420 1.00 86.94 97 GLU A C 1
ATOM 770 O O . GLU A 1 97 ? -22.907 -4.923 36.491 1.00 86.94 97 GLU A O 1
ATOM 775 N N . LYS A 1 98 ? -23.713 -3.069 37.472 1.00 90.62 98 LYS A N 1
ATOM 776 C CA . LYS A 1 98 ? -23.238 -2.161 36.421 1.00 90.62 98 LYS A CA 1
ATOM 777 C C . LYS A 1 98 ? -21.719 -2.243 36.238 1.00 90.62 98 LYS A C 1
ATOM 779 O O . LYS A 1 98 ? -21.245 -2.374 35.112 1.00 90.62 98 LYS A O 1
ATOM 784 N N . LEU A 1 99 ? -20.960 -2.241 37.336 1.00 92.88 99 LEU A N 1
ATOM 785 C CA . LEU A 1 99 ? -19.500 -2.393 37.308 1.00 92.88 99 LEU A CA 1
ATOM 786 C C . LEU A 1 99 ? -19.062 -3.743 36.721 1.00 92.88 99 LEU A C 1
ATOM 788 O O . LEU A 1 99 ? -18.075 -3.797 35.987 1.00 92.88 99 LEU A O 1
ATOM 792 N N . ALA A 1 100 ? -19.775 -4.829 37.027 1.00 92.56 100 ALA A N 1
ATOM 793 C CA . ALA A 1 100 ? -19.483 -6.149 36.474 1.00 92.56 100 ALA A CA 1
ATOM 794 C C . ALA A 1 100 ? -19.727 -6.197 34.956 1.00 92.56 100 ALA A C 1
ATOM 796 O O . ALA A 1 100 ? -18.862 -6.674 34.218 1.00 92.56 100 ALA A O 1
ATOM 797 N N . ARG A 1 101 ? -20.848 -5.632 34.482 1.00 92.75 101 ARG A N 1
ATOM 798 C CA . ARG A 1 101 ? -21.157 -5.519 33.046 1.00 92.75 101 ARG A CA 1
ATOM 799 C C . ARG A 1 101 ? -20.108 -4.689 32.305 1.00 92.75 101 ARG A C 1
ATOM 801 O O . ARG A 1 101 ? -19.560 -5.151 31.308 1.00 92.75 101 ARG A O 1
ATOM 808 N N . GLU A 1 102 ? -19.743 -3.522 32.836 1.00 94.31 102 GLU A N 1
ATOM 809 C CA . GLU A 1 102 ? -18.712 -2.662 32.236 1.00 94.31 102 GLU A CA 1
ATOM 810 C C . GLU A 1 102 ? -17.344 -3.361 32.141 1.00 94.31 102 GLU A C 1
ATOM 812 O O . GLU A 1 102 ? -16.627 -3.203 31.150 1.00 94.31 102 GLU A O 1
ATOM 817 N N . ARG A 1 103 ? -16.969 -4.163 33.147 1.00 94.50 103 ARG A N 1
ATOM 818 C CA . ARG A 1 103 ? -15.724 -4.951 33.122 1.00 94.50 103 ARG A CA 1
ATOM 819 C C . ARG A 1 103 ? -15.767 -6.061 32.074 1.00 94.50 103 ARG A C 1
ATOM 821 O O . ARG A 1 103 ? -14.796 -6.213 31.334 1.00 94.50 103 ARG A O 1
ATOM 828 N N . ALA A 1 104 ? -16.875 -6.794 31.981 1.00 93.94 104 ALA A N 1
ATOM 829 C CA . ALA A 1 104 ? -17.051 -7.852 30.988 1.00 93.94 104 ALA A CA 1
ATOM 830 C C . ALA A 1 104 ? -16.994 -7.298 29.554 1.00 93.94 104 ALA A C 1
ATOM 832 O O . ALA A 1 104 ? -16.301 -7.853 28.701 1.00 93.94 104 ALA A O 1
ATOM 833 N N . GLU A 1 105 ? -17.636 -6.154 29.299 1.00 95.00 105 GLU A N 1
ATOM 834 C CA . GLU A 1 105 ? -17.579 -5.485 27.997 1.00 95.00 105 GLU A CA 1
ATOM 835 C C . GLU A 1 105 ? -16.164 -5.029 27.628 1.00 95.00 105 GLU A C 1
ATOM 837 O O . GLU A 1 105 ? -15.738 -5.197 26.483 1.00 95.00 105 GLU A O 1
ATOM 842 N N . ARG A 1 106 ? -15.412 -4.462 28.583 1.00 93.06 106 ARG A N 1
ATOM 843 C CA . ARG A 1 106 ? -14.013 -4.065 28.349 1.00 93.06 106 ARG A CA 1
ATOM 844 C C . ARG A 1 106 ? -13.147 -5.273 28.004 1.00 93.06 106 ARG A C 1
ATOM 846 O O . ARG A 1 106 ? -12.432 -5.224 27.007 1.00 93.06 106 ARG A O 1
ATOM 853 N N . GLN A 1 107 ? -13.276 -6.366 28.755 1.00 94.44 107 GLN A N 1
ATOM 854 C CA . GLN A 1 107 ? -12.537 -7.603 28.491 1.00 94.44 107 GLN A CA 1
ATOM 855 C C . GLN A 1 107 ? -12.902 -8.221 27.136 1.00 94.44 107 GLN A C 1
ATOM 857 O O . GLN A 1 107 ? -12.018 -8.676 26.413 1.00 94.44 107 GLN A O 1
ATOM 862 N N . ALA A 1 108 ? -14.181 -8.209 26.749 1.00 93.62 108 ALA A N 1
ATOM 863 C CA . ALA A 1 108 ? -14.615 -8.696 25.441 1.00 93.62 108 ALA A CA 1
ATOM 864 C C . ALA A 1 108 ? -14.036 -7.849 24.294 1.00 93.62 108 ALA A C 1
ATOM 866 O O . ALA A 1 108 ? -13.528 -8.393 23.312 1.00 93.62 108 ALA A O 1
ATOM 867 N N . LYS A 1 109 ? -14.045 -6.516 24.435 1.00 93.75 109 LYS A N 1
ATOM 868 C CA . LYS A 1 109 ? -13.436 -5.602 23.455 1.00 93.75 109 LYS A CA 1
ATOM 869 C C . LYS A 1 109 ? -11.930 -5.822 23.327 1.00 93.75 109 LYS A C 1
ATOM 871 O O . LYS A 1 109 ? -11.411 -5.816 22.213 1.00 93.75 109 LYS A O 1
ATOM 876 N N . GLU A 1 110 ? -11.239 -6.032 24.441 1.00 92.38 110 GLU A N 1
ATOM 877 C CA . GLU A 1 110 ? -9.795 -6.273 24.465 1.00 92.38 110 GLU A CA 1
ATOM 878 C C . GLU A 1 110 ? -9.431 -7.626 23.837 1.00 92.38 110 GLU A C 1
ATOM 880 O O . GLU A 1 110 ? -8.563 -7.685 22.968 1.00 92.38 110 GLU A O 1
ATOM 885 N N . ARG A 1 111 ? -10.178 -8.694 24.151 1.00 92.00 111 ARG A N 1
ATOM 886 C CA . ARG A 1 111 ? -10.033 -10.003 23.488 1.00 92.00 111 ARG A CA 1
ATOM 887 C C . ARG A 1 111 ? -10.246 -9.913 21.978 1.00 92.00 111 ARG A C 1
ATOM 889 O O . ARG A 1 111 ? -9.443 -10.458 21.225 1.00 92.00 111 ARG A O 1
ATOM 896 N N . ASN A 1 112 ? -11.272 -9.188 21.529 1.00 91.94 112 ASN A N 1
ATOM 897 C CA . ASN A 1 112 ? -11.535 -8.997 20.101 1.00 91.94 112 ASN A CA 1
ATOM 898 C C . ASN A 1 112 ? -10.409 -8.223 19.398 1.00 91.94 112 ASN A C 1
ATOM 900 O O . ASN A 1 112 ? -10.024 -8.593 18.290 1.00 91.94 112 ASN A O 1
ATOM 904 N N . ARG A 1 113 ? -9.845 -7.185 20.035 1.00 88.75 113 ARG A N 1
ATOM 905 C CA . ARG A 1 113 ? -8.679 -6.458 19.499 1.00 88.75 113 ARG A CA 1
ATOM 906 C C . ARG A 1 113 ? -7.458 -7.364 19.369 1.00 88.75 113 ARG A C 1
ATOM 908 O O . ARG A 1 113 ? -6.835 -7.379 18.309 1.00 88.75 113 ARG A O 1
ATOM 915 N N . ASN A 1 114 ? -7.165 -8.155 20.400 1.00 89.69 114 ASN A N 1
ATOM 916 C CA . ASN A 1 114 ? -6.015 -9.059 20.402 1.00 89.69 114 ASN A CA 1
ATOM 917 C C . ASN A 1 114 ? -6.172 -10.169 19.350 1.00 89.69 114 ASN A C 1
ATOM 919 O O . ASN A 1 114 ? -5.230 -10.459 18.617 1.00 89.69 114 ASN A O 1
ATOM 923 N N . ALA A 1 115 ? -7.374 -10.737 19.202 1.00 85.44 115 ALA A N 1
ATOM 924 C CA . ALA A 1 115 ? -7.665 -11.731 18.169 1.00 85.44 115 ALA A CA 1
ATOM 925 C C . ALA A 1 115 ? -7.518 -11.152 16.749 1.00 85.44 115 ALA A C 1
ATOM 927 O O . ALA A 1 115 ? -6.941 -11.795 15.869 1.00 85.44 115 ALA A O 1
ATOM 928 N N . GLN A 1 116 ? -7.981 -9.918 16.518 1.00 83.56 116 GLN A N 1
ATOM 929 C CA . GLN A 1 116 ? -7.792 -9.232 15.236 1.00 83.56 116 GLN A CA 1
ATOM 930 C C . GLN A 1 116 ? -6.315 -8.945 14.939 1.00 83.56 116 GLN A C 1
ATOM 932 O O . GLN A 1 116 ? -5.887 -9.124 13.799 1.00 83.56 116 GLN A O 1
ATOM 937 N N . GLN A 1 117 ? -5.529 -8.534 15.938 1.00 80.44 117 GLN A N 1
ATOM 938 C CA . GLN A 1 117 ? -4.086 -8.330 15.778 1.00 80.44 117 GLN A CA 1
ATOM 939 C C . GLN A 1 117 ? -3.362 -9.638 15.447 1.00 80.44 117 GLN A C 1
ATOM 941 O O . GLN A 1 117 ? -2.632 -9.683 14.462 1.00 80.44 117 GLN A O 1
ATOM 946 N N . GLN A 1 118 ? -3.647 -10.723 16.172 1.00 79.75 118 GLN A N 1
ATOM 947 C CA . GLN A 1 118 ? -3.063 -12.038 15.884 1.00 79.75 118 GLN A CA 1
ATOM 948 C C . GLN A 1 118 ? -3.449 -12.565 14.496 1.00 79.75 118 GLN A C 1
ATOM 950 O O . GLN A 1 118 ? -2.637 -13.196 13.822 1.00 79.75 118 GLN A O 1
ATOM 955 N N . THR A 1 119 ? -4.673 -12.291 14.036 1.00 75.56 119 THR A N 1
ATOM 956 C CA . THR A 1 119 ? -5.113 -12.673 12.684 1.00 75.56 119 THR A CA 1
ATOM 957 C C . THR A 1 119 ? -4.386 -11.862 11.606 1.00 75.56 119 THR A C 1
ATOM 959 O O . THR A 1 119 ? -4.066 -12.403 10.551 1.00 75.56 119 THR A O 1
ATOM 962 N N . ARG A 1 120 ? -4.086 -10.580 11.868 1.00 64.31 120 ARG A N 1
ATOM 963 C CA . ARG A 1 120 ? -3.286 -9.735 10.966 1.00 64.31 120 ARG A CA 1
ATOM 964 C C . ARG A 1 120 ? -1.822 -10.163 10.908 1.00 64.31 120 ARG A C 1
ATOM 966 O O . ARG A 1 120 ? -1.270 -10.198 9.818 1.00 64.31 120 ARG A O 1
ATOM 973 N N . GLU A 1 121 ? -1.212 -10.524 12.036 1.00 65.94 121 GLU A N 1
ATOM 974 C CA . GLU A 1 121 ? 0.187 -10.983 12.070 1.00 65.94 121 GLU A CA 1
ATOM 975 C C . GLU A 1 121 ? 0.391 -12.352 11.413 1.00 65.94 121 GLU A C 1
ATOM 977 O O . GLU A 1 121 ? 1.451 -12.613 10.853 1.00 65.94 121 GLU A O 1
ATOM 982 N N . LYS A 1 122 ? -0.620 -13.229 11.449 1.00 60.53 122 LYS A N 1
ATOM 983 C CA . LYS A 1 122 ? -0.552 -14.558 10.823 1.00 60.53 122 LYS A CA 1
ATOM 984 C C . LYS A 1 122 ? -0.907 -14.575 9.339 1.00 60.53 122 LYS A C 1
ATOM 986 O O . LYS A 1 122 ? -0.833 -15.646 8.735 1.00 60.53 122 LYS A O 1
ATOM 991 N N . GLN A 1 123 ? -1.291 -13.447 8.733 1.00 57.16 123 GLN A N 1
ATOM 992 C CA . GLN A 1 123 ? -1.380 -13.412 7.277 1.00 57.16 123 GLN A CA 1
ATOM 993 C C . GLN A 1 123 ? 0.038 -13.598 6.724 1.00 57.16 123 GLN A C 1
ATOM 995 O O . GLN A 1 123 ? 0.914 -12.793 7.041 1.00 57.16 123 GLN A O 1
ATOM 1000 N N . PRO A 1 124 ? 0.299 -14.662 5.939 1.00 59.53 124 PRO A N 1
ATOM 1001 C CA . PRO A 1 124 ? 1.606 -14.838 5.327 1.00 59.53 124 PRO A CA 1
ATOM 1002 C C . PRO A 1 124 ? 1.925 -13.577 4.523 1.00 59.53 124 PRO A C 1
ATOM 1004 O O . PRO A 1 124 ? 1.005 -12.964 3.981 1.00 59.53 124 PRO A O 1
ATOM 1007 N N . ILE A 1 125 ? 3.205 -13.195 4.455 1.00 59.94 125 ILE A N 1
ATOM 1008 C CA . ILE A 1 125 ? 3.741 -12.150 3.564 1.00 59.94 125 ILE A CA 1
ATOM 1009 C C . ILE A 1 125 ? 3.392 -12.581 2.134 1.00 59.94 125 ILE A C 1
ATOM 1011 O O . ILE A 1 125 ? 4.105 -13.343 1.488 1.00 59.94 125 ILE A O 1
ATOM 1015 N N . GLY A 1 126 ? 2.169 -12.281 1.721 1.00 58.00 126 GLY A N 1
ATOM 1016 C CA . GLY A 1 126 ? 1.384 -13.278 1.008 1.00 58.00 126 GLY A CA 1
ATOM 1017 C C . GLY A 1 126 ? 0.716 -12.639 -0.165 1.00 58.00 126 GLY A C 1
ATOM 1018 O O . GLY A 1 126 ? -0.300 -11.990 0.016 1.00 58.00 126 GLY A O 1
ATOM 1019 N N . TRP A 1 127 ? 1.286 -12.864 -1.348 1.00 62.84 127 TRP A N 1
ATOM 1020 C CA . TRP A 1 127 ? 0.712 -12.677 -2.687 1.00 62.84 127 TRP A CA 1
ATOM 1021 C C . TRP A 1 127 ? 0.163 -11.284 -3.060 1.00 62.84 127 TRP A C 1
ATOM 1023 O O . TRP A 1 127 ? 0.352 -10.854 -4.193 1.00 62.84 127 TRP A O 1
ATOM 1033 N N . GLN A 1 128 ? -0.469 -10.538 -2.158 1.00 70.00 128 GLN A N 1
ATOM 1034 C CA . GLN A 1 128 ? -0.983 -9.187 -2.346 1.00 70.00 128 GLN A CA 1
ATOM 1035 C C . GLN A 1 128 ? 0.140 -8.167 -2.556 1.00 70.00 128 GLN A C 1
ATOM 1037 O O . GLN A 1 128 ? -0.007 -7.305 -3.416 1.00 70.00 128 GLN A O 1
ATOM 1042 N N . GLU A 1 129 ? 1.282 -8.306 -1.874 1.00 68.56 129 GLU A N 1
ATOM 1043 C CA . GLU A 1 129 ? 2.457 -7.458 -2.136 1.00 68.56 129 GLU A CA 1
ATOM 1044 C C . GLU A 1 129 ? 3.186 -7.827 -3.440 1.00 68.56 129 GLU A C 1
ATOM 1046 O O . GLU A 1 129 ? 3.833 -6.981 -4.058 1.00 68.56 129 GLU A O 1
ATOM 1051 N N . LEU A 1 130 ? 3.054 -9.076 -3.901 1.00 77.00 130 LEU A N 1
ATOM 1052 C CA . LEU A 1 130 ? 3.706 -9.552 -5.125 1.00 77.00 130 LEU A CA 1
ATOM 1053 C C . LEU A 1 130 ? 2.949 -9.143 -6.391 1.00 77.00 130 LEU A C 1
ATOM 1055 O O . LEU A 1 130 ? 3.582 -8.884 -7.411 1.00 77.00 130 LEU A O 1
ATOM 1059 N N . LYS A 1 131 ? 1.614 -9.034 -6.336 1.00 87.50 131 LYS A N 1
ATOM 1060 C CA . LYS A 1 131 ? 0.784 -8.686 -7.504 1.00 87.50 131 LYS A CA 1
ATOM 1061 C C . LYS A 1 131 ? 1.235 -7.389 -8.197 1.00 87.50 131 LYS A C 1
ATOM 1063 O O . LYS A 1 131 ? 1.462 -7.442 -9.404 1.00 87.50 131 LYS A O 1
ATOM 1068 N N . PRO A 1 132 ? 1.427 -6.250 -7.498 1.00 91.06 132 PRO A N 1
ATOM 1069 C CA . PRO A 1 132 ? 1.882 -5.024 -8.150 1.00 91.06 132 PRO A CA 1
ATOM 1070 C C . PRO A 1 132 ? 3.277 -5.167 -8.758 1.00 91.06 132 PRO A C 1
ATOM 1072 O O . PRO A 1 132 ? 3.495 -4.692 -9.866 1.00 91.06 132 PRO A O 1
ATOM 1075 N N . THR A 1 133 ? 4.196 -5.849 -8.068 1.00 90.44 133 THR A N 1
ATOM 1076 C CA . THR A 1 133 ? 5.567 -6.076 -8.549 1.00 90.44 133 THR A CA 1
ATOM 1077 C C . THR A 1 133 ? 5.572 -6.897 -9.836 1.00 90.44 133 THR A C 1
ATOM 1079 O O . THR A 1 133 ? 6.225 -6.516 -10.802 1.00 90.44 133 THR A O 1
ATOM 1082 N N . LEU A 1 134 ? 4.786 -7.977 -9.889 1.00 94.06 134 LEU A N 1
ATOM 1083 C CA . LEU A 1 134 ? 4.640 -8.805 -11.088 1.00 94.06 134 LEU A CA 1
ATOM 1084 C C . LEU A 1 134 ? 4.025 -8.025 -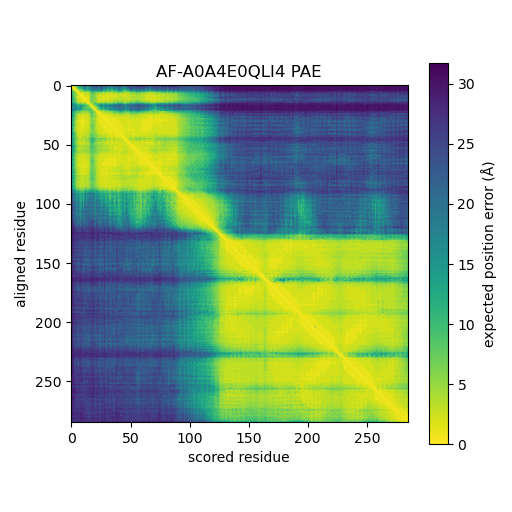12.254 1.00 94.06 134 LEU A C 1
ATOM 1086 O O . LEU A 1 134 ? 4.493 -8.165 -13.379 1.00 94.06 134 LEU A O 1
ATOM 1090 N N . ILE A 1 135 ? 3.026 -7.173 -11.994 1.00 95.12 135 ILE A N 1
ATOM 1091 C CA . ILE A 1 135 ? 2.437 -6.315 -13.032 1.00 95.12 135 ILE A CA 1
ATOM 1092 C C . ILE A 1 135 ? 3.482 -5.339 -13.583 1.00 95.12 135 ILE A C 1
ATOM 1094 O O . ILE A 1 135 ? 3.598 -5.210 -14.797 1.00 95.12 135 ILE A O 1
ATOM 1098 N N . VAL A 1 136 ? 4.273 -4.685 -12.725 1.00 95.12 136 VAL A N 1
ATOM 1099 C CA . VAL A 1 136 ? 5.340 -3.773 -13.177 1.00 95.12 136 VAL A CA 1
ATOM 1100 C C . VAL A 1 136 ? 6.371 -4.514 -14.030 1.00 95.12 136 VAL A C 1
ATOM 1102 O O . VAL A 1 136 ? 6.714 -4.036 -15.108 1.00 95.12 136 VAL A O 1
ATOM 1105 N N . LEU A 1 137 ? 6.826 -5.693 -13.598 1.00 94.94 137 LEU A N 1
ATOM 1106 C CA . LEU A 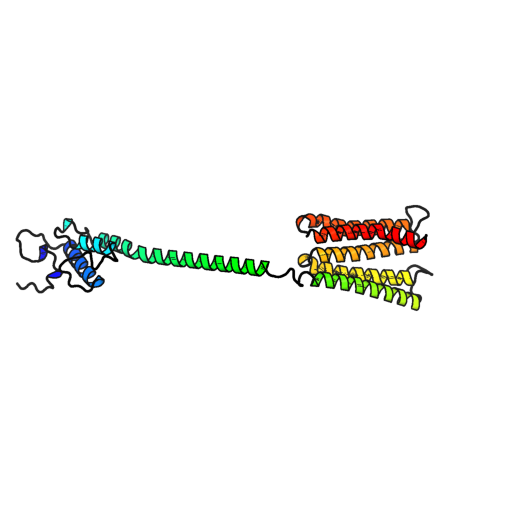1 137 ? 7.770 -6.507 -14.371 1.00 94.94 137 LEU A CA 1
ATOM 1107 C C . LEU A 1 137 ? 7.183 -6.945 -15.720 1.00 94.94 137 LEU A C 1
ATOM 1109 O O . LEU A 1 137 ? 7.871 -6.876 -16.736 1.00 94.94 137 LEU A O 1
ATOM 1113 N N . ALA A 1 138 ? 5.906 -7.333 -15.750 1.00 96.44 138 ALA A N 1
ATOM 1114 C CA . ALA A 1 138 ? 5.210 -7.683 -16.984 1.00 96.44 138 ALA A CA 1
ATOM 1115 C C . ALA A 1 138 ? 5.092 -6.485 -17.939 1.00 96.44 138 ALA A C 1
ATOM 1117 O O . ALA A 1 138 ? 5.304 -6.648 -19.136 1.00 96.44 138 ALA A O 1
ATOM 1118 N N . LEU A 1 139 ? 4.809 -5.281 -17.425 1.00 96.56 139 LEU A N 1
ATOM 1119 C CA . LEU A 1 139 ? 4.759 -4.057 -18.231 1.00 96.56 139 LEU A CA 1
ATOM 1120 C C . LEU A 1 139 ? 6.132 -3.692 -18.808 1.00 96.56 139 LEU A C 1
ATOM 1122 O O . LEU A 1 139 ? 6.210 -3.332 -19.979 1.00 96.56 139 LEU A O 1
ATOM 1126 N N . ILE A 1 140 ? 7.208 -3.832 -18.026 1.00 95.31 140 ILE A N 1
ATOM 1127 C CA . ILE A 1 140 ? 8.582 -3.625 -18.512 1.00 95.31 140 ILE A CA 1
ATOM 1128 C C . ILE A 1 140 ? 8.910 -4.634 -19.622 1.00 95.31 140 ILE A C 1
ATOM 1130 O O . ILE A 1 140 ? 9.388 -4.242 -20.687 1.00 95.31 140 ILE A O 1
ATOM 1134 N N . GLY A 1 141 ? 8.608 -5.919 -19.407 1.00 95.94 141 GLY A N 1
ATOM 1135 C CA . GLY A 1 141 ? 8.825 -6.971 -20.405 1.00 95.94 141 GLY A CA 1
ATOM 1136 C C . GLY A 1 141 ? 8.029 -6.737 -21.692 1.00 95.94 141 GLY A C 1
ATOM 1137 O O . GLY A 1 141 ? 8.586 -6.812 -22.786 1.00 95.94 141 GLY A O 1
ATOM 1138 N N . LEU A 1 142 ? 6.748 -6.375 -21.570 1.00 96.38 142 LEU A N 1
ATOM 1139 C CA . LEU A 1 142 ? 5.894 -6.022 -22.705 1.00 96.38 142 LEU A CA 1
ATOM 1140 C C . LEU A 1 142 ? 6.443 -4.808 -23.464 1.00 96.38 142 LEU A C 1
ATOM 1142 O O . LEU A 1 142 ? 6.470 -4.824 -24.691 1.00 96.38 142 LEU A O 1
ATOM 1146 N N . GLY A 1 143 ? 6.920 -3.787 -22.749 1.00 94.75 143 GLY A N 1
ATOM 1147 C CA . GLY A 1 143 ? 7.567 -2.620 -23.343 1.00 94.75 143 GLY A CA 1
ATOM 1148 C C . GLY A 1 143 ? 8.811 -2.984 -24.157 1.00 94.75 143 GLY A C 1
ATOM 1149 O O . GLY A 1 143 ? 8.993 -2.467 -25.258 1.00 94.75 143 GLY A O 1
ATOM 1150 N N . GLY A 1 144 ? 9.627 -3.924 -23.672 1.00 94.19 144 GLY A N 1
ATOM 1151 C CA . GLY A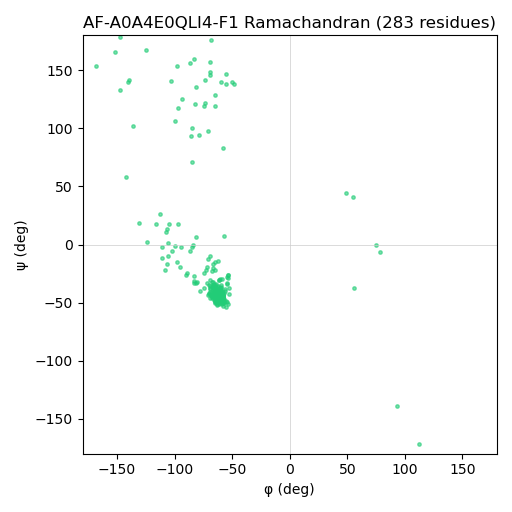 1 144 ? 10.774 -4.457 -24.416 1.00 94.19 144 GLY A CA 1
ATOM 1152 C C . GLY A 1 144 ? 10.366 -5.188 -25.699 1.00 94.19 144 GLY A C 1
ATOM 1153 O O . GLY A 1 144 ? 10.908 -4.905 -26.767 1.00 94.19 144 GLY A O 1
ATOM 1154 N N . ILE A 1 145 ? 9.355 -6.062 -25.623 1.00 96.25 145 ILE A N 1
ATOM 1155 C CA . ILE A 1 145 ? 8.800 -6.760 -26.798 1.00 96.25 145 ILE A CA 1
ATOM 1156 C C . ILE A 1 145 ? 8.272 -5.750 -27.823 1.00 96.25 145 ILE A C 1
ATOM 1158 O O . ILE A 1 145 ? 8.560 -5.862 -29.013 1.00 96.25 145 ILE A O 1
ATOM 1162 N N . PHE A 1 146 ? 7.528 -4.742 -27.363 1.00 94.19 146 PHE A N 1
ATOM 1163 C CA . PHE A 1 146 ? 6.960 -3.712 -28.228 1.00 94.19 146 PHE A CA 1
ATOM 1164 C C . PHE A 1 146 ? 8.043 -2.859 -28.898 1.00 94.19 146 PHE A C 1
ATOM 1166 O O . PHE A 1 146 ? 7.923 -2.513 -30.071 1.00 94.19 146 PHE A O 1
ATOM 1173 N N . THR A 1 147 ? 9.132 -2.583 -28.177 1.00 95.75 147 THR A N 1
ATOM 1174 C CA . THR A 1 147 ? 10.309 -1.882 -28.702 1.00 95.75 147 THR A CA 1
ATOM 1175 C C . THR A 1 147 ? 10.973 -2.666 -29.828 1.00 95.75 147 THR A C 1
ATOM 1177 O O . THR A 1 147 ? 11.178 -2.119 -30.909 1.00 95.75 147 THR A O 1
ATOM 1180 N N . ALA A 1 148 ? 11.236 -3.959 -29.624 1.00 95.75 148 ALA A N 1
ATOM 1181 C CA . ALA A 1 148 ? 11.809 -4.816 -30.662 1.00 95.75 148 ALA A CA 1
ATOM 1182 C C . ALA A 1 148 ? 10.877 -4.956 -31.879 1.00 95.75 148 ALA A C 1
ATOM 1184 O O . ALA A 1 148 ? 11.326 -4.922 -33.024 1.00 95.75 148 ALA A O 1
ATOM 1185 N N . PHE A 1 149 ? 9.567 -5.080 -31.646 1.00 97.19 149 PHE A N 1
ATOM 1186 C CA . PHE A 1 149 ? 8.573 -5.126 -32.717 1.00 97.19 149 PHE A CA 1
ATOM 1187 C C . PHE A 1 149 ? 8.574 -3.844 -33.560 1.00 97.19 149 PHE A C 1
ATOM 1189 O O . PHE A 1 149 ? 8.602 -3.927 -34.786 1.00 97.19 149 PHE A O 1
ATOM 1196 N N . LEU A 1 150 ? 8.574 -2.668 -32.926 1.00 96.50 150 LEU A N 1
ATOM 1197 C CA . LEU A 1 150 ? 8.573 -1.391 -33.640 1.00 96.50 150 LEU A CA 1
ATOM 1198 C C . LEU A 1 150 ? 9.885 -1.115 -34.373 1.00 96.50 150 LEU A C 1
ATOM 1200 O O . LEU A 1 150 ? 9.827 -0.610 -35.490 1.00 96.50 150 LEU A O 1
ATOM 1204 N N . ALA A 1 151 ? 11.034 -1.483 -33.801 1.00 94.88 151 ALA A N 1
ATOM 1205 C CA . ALA A 1 151 ? 12.323 -1.408 -34.492 1.00 94.88 151 ALA A CA 1
ATOM 1206 C C . ALA A 1 151 ? 12.297 -2.220 -35.801 1.00 94.88 151 ALA A C 1
ATOM 1208 O O . ALA A 1 151 ? 12.557 -1.679 -36.875 1.00 94.88 151 ALA A O 1
ATOM 1209 N N . ASN A 1 152 ? 11.850 -3.480 -35.733 1.00 96.31 152 ASN A N 1
ATOM 1210 C CA . ASN A 1 152 ? 11.694 -4.335 -36.914 1.00 96.31 152 ASN A CA 1
ATOM 1211 C C . ASN A 1 152 ? 10.663 -3.780 -37.912 1.00 96.31 152 ASN A C 1
ATOM 1213 O O . ASN A 1 152 ? 10.869 -3.833 -39.125 1.00 96.31 152 ASN A O 1
ATOM 1217 N N . LEU A 1 153 ? 9.541 -3.244 -37.420 1.00 96.38 153 LEU A N 1
ATOM 1218 C CA . LEU A 1 153 ? 8.501 -2.667 -38.269 1.00 96.38 153 LEU A CA 1
ATOM 1219 C C . LEU A 1 153 ? 9.031 -1.456 -39.042 1.00 96.38 153 LEU A C 1
ATOM 1221 O O . LEU A 1 153 ? 8.816 -1.374 -40.250 1.00 96.38 153 LEU A O 1
ATOM 1225 N N . PHE A 1 154 ? 9.724 -0.538 -38.369 1.00 96.56 154 PHE A N 1
ATOM 1226 C CA . PHE A 1 154 ? 10.271 0.666 -38.991 1.00 96.56 154 PHE A CA 1
ATOM 1227 C C . PHE A 1 154 ? 11.345 0.316 -40.017 1.00 96.56 154 PHE A C 1
ATOM 1229 O O . PHE A 1 154 ? 11.261 0.791 -41.149 1.00 96.56 154 PHE A O 1
ATOM 1236 N N . GLN A 1 155 ? 12.246 -0.609 -39.676 1.00 94.19 155 GLN A N 1
ATOM 1237 C CA . GLN A 1 155 ? 13.236 -1.147 -40.605 1.00 94.19 155 GLN A CA 1
ATOM 1238 C C . GLN A 1 155 ? 12.574 -1.770 -41.845 1.00 94.19 155 GLN A C 1
ATOM 1240 O O . GLN A 1 155 ? 12.938 -1.458 -42.973 1.00 94.19 155 GLN A O 1
ATOM 1245 N N . SER A 1 156 ? 11.537 -2.597 -41.668 1.00 95.56 156 SER A N 1
ATOM 1246 C CA . SER A 1 156 ? 10.837 -3.240 -42.794 1.00 95.56 156 SER A CA 1
ATOM 1247 C C . SER A 1 156 ? 10.108 -2.256 -43.717 1.00 95.56 156 SER A C 1
ATOM 1249 O O . SER A 1 156 ? 9.800 -2.579 -44.866 1.00 95.56 156 SER A O 1
ATOM 1251 N N . ARG A 1 157 ? 9.793 -1.059 -43.211 1.00 96.44 157 ARG A N 1
ATOM 1252 C CA . ARG A 1 157 ? 9.052 -0.016 -43.925 1.00 96.44 157 ARG A CA 1
ATOM 1253 C C . ARG A 1 157 ? 9.934 1.150 -44.378 1.00 96.44 157 ARG A C 1
ATOM 1255 O O . ARG A 1 157 ? 9.394 2.065 -44.992 1.00 96.44 157 ARG A O 1
ATOM 1262 N N . ASN A 1 158 ? 11.242 1.106 -44.112 1.00 94.62 158 ASN A N 1
ATOM 1263 C CA . ASN A 1 158 ? 12.184 2.211 -44.316 1.00 94.62 158 ASN A CA 1
ATOM 1264 C C . ASN A 1 158 ? 11.680 3.539 -43.715 1.00 94.62 158 ASN A C 1
ATOM 1266 O O . ASN A 1 158 ? 11.679 4.582 -44.373 1.00 94.62 158 ASN A O 1
ATOM 1270 N N . ILE A 1 159 ? 11.143 3.485 -42.491 1.00 94.69 159 ILE A N 1
ATOM 1271 C CA . ILE A 1 159 ? 10.651 4.667 -41.776 1.00 94.69 159 ILE A CA 1
ATOM 1272 C C . ILE A 1 159 ? 11.749 5.129 -40.825 1.00 94.69 159 ILE A C 1
ATOM 1274 O O . ILE A 1 159 ? 12.072 4.425 -39.874 1.00 94.69 159 ILE A O 1
ATOM 1278 N N . SER A 1 160 ? 12.254 6.344 -41.023 1.00 93.44 160 SER A N 1
ATOM 1279 C CA . SER A 1 160 ? 13.188 6.980 -40.095 1.00 93.44 160 SER A CA 1
ATOM 1280 C C . SER A 1 160 ? 12.895 8.458 -39.922 1.00 93.44 160 SER A C 1
ATOM 1282 O O . SER A 1 160 ? 12.572 9.167 -40.876 1.00 93.44 160 SER A O 1
ATOM 1284 N N . PHE A 1 161 ? 13.044 8.920 -38.683 1.00 92.94 161 PHE A N 1
ATOM 1285 C CA . PHE A 1 161 ? 13.082 10.340 -38.334 1.00 92.94 161 PHE A CA 1
ATOM 1286 C C . PHE A 1 161 ? 14.473 10.795 -37.866 1.00 92.94 161 PHE A C 1
ATOM 1288 O O . PHE A 1 161 ? 14.669 11.980 -37.611 1.00 92.94 161 PHE A O 1
ATOM 1295 N N . LEU A 1 162 ? 15.441 9.877 -37.781 1.00 88.50 162 LEU A N 1
ATOM 1296 C CA . LEU A 1 162 ? 16.825 10.138 -37.362 1.00 88.50 162 LEU A CA 1
ATOM 1297 C C . LEU A 1 162 ? 17.799 10.255 -38.549 1.00 88.50 162 LEU A C 1
ATOM 1299 O O . LEU A 1 162 ? 18.98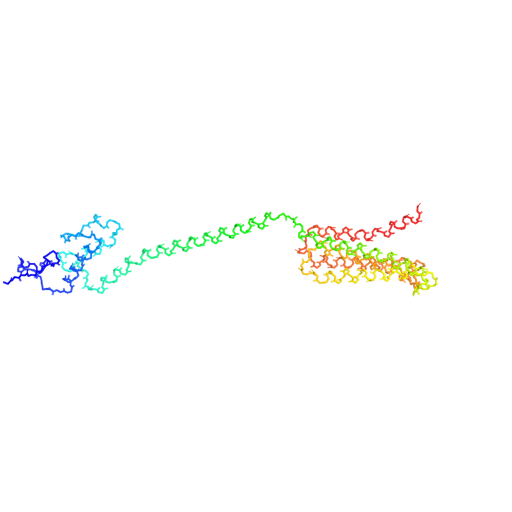2 10.514 -38.357 1.00 88.50 162 LEU A O 1
ATOM 1303 N N . GLY A 1 163 ? 17.314 10.094 -39.785 1.00 85.00 163 GLY A N 1
ATOM 1304 C CA . GLY A 1 163 ? 18.108 10.195 -41.014 1.00 85.00 163 GLY A CA 1
ATOM 1305 C C . GLY A 1 163 ? 18.276 8.863 -41.751 1.00 85.00 163 GLY A C 1
ATOM 1306 O O . GLY A 1 163 ? 17.643 7.867 -41.418 1.00 85.00 163 GLY A O 1
ATOM 1307 N N . LYS A 1 164 ? 19.131 8.846 -42.783 1.00 75.31 164 LYS A N 1
ATOM 1308 C CA . LYS A 1 164 ? 19.203 7.786 -43.816 1.00 75.31 164 LYS A CA 1
ATOM 1309 C C . LYS A 1 164 ? 19.574 6.375 -43.308 1.00 75.31 164 LYS A C 1
ATOM 1311 O O . LYS A 1 164 ? 19.426 5.422 -44.061 1.00 75.31 164 LYS A O 1
ATOM 1316 N N . TYR A 1 165 ? 20.073 6.245 -42.079 1.00 73.62 165 TYR A N 1
ATOM 1317 C CA . TYR A 1 165 ? 20.518 4.971 -41.494 1.00 73.62 165 TYR A CA 1
ATOM 1318 C C . TYR A 1 165 ? 19.945 4.717 -40.091 1.00 73.62 165 TYR A C 1
ATOM 1320 O O . TYR A 1 165 ? 20.499 3.915 -39.355 1.00 73.62 165 TYR A O 1
ATOM 1328 N N . GLY A 1 166 ? 18.873 5.420 -39.712 1.00 82.94 166 GLY A N 1
ATOM 1329 C CA . GLY A 1 166 ? 18.319 5.389 -38.351 1.00 82.94 166 GLY A CA 1
ATOM 1330 C C . GLY A 1 166 ? 16.944 4.733 -38.254 1.00 82.94 166 GLY A C 1
ATOM 1331 O O . GLY A 1 166 ? 16.153 5.125 -37.397 1.00 82.94 166 GLY A O 1
ATOM 1332 N N . ASP A 1 167 ? 16.599 3.825 -39.166 1.00 87.19 167 ASP A N 1
ATOM 1333 C CA . ASP A 1 167 ? 15.252 3.248 -39.270 1.00 87.19 167 ASP A CA 1
ATOM 1334 C C . ASP A 1 167 ? 14.920 2.366 -38.051 1.00 87.19 167 ASP A C 1
ATOM 1336 O O . ASP A 1 167 ? 13.862 2.506 -37.432 1.00 87.19 167 ASP A O 1
ATOM 1340 N N . ASP A 1 168 ? 15.850 1.507 -37.639 1.00 89.12 168 ASP A N 1
ATOM 1341 C CA . ASP A 1 168 ? 15.740 0.663 -36.447 1.00 89.12 168 ASP A CA 1
ATOM 1342 C C . ASP A 1 168 ? 15.819 1.483 -35.148 1.00 89.12 168 ASP A C 1
ATOM 1344 O O . ASP A 1 168 ? 14.993 1.293 -34.249 1.00 89.12 168 ASP A O 1
ATOM 1348 N N . GLU A 1 169 ? 16.736 2.455 -35.077 1.00 91.62 169 GLU A N 1
ATOM 1349 C CA . GLU A 1 169 ? 16.857 3.408 -33.963 1.00 91.62 169 GLU A CA 1
ATOM 1350 C C . GLU A 1 169 ? 15.555 4.198 -33.762 1.00 91.62 169 GLU A C 1
ATOM 1352 O O . GLU A 1 169 ? 15.070 4.352 -32.638 1.00 91.62 169 GLU A O 1
ATOM 1357 N N . SER A 1 170 ? 14.940 4.647 -34.859 1.00 93.12 170 SER A N 1
ATOM 1358 C CA . SER A 1 170 ? 13.681 5.393 -34.854 1.00 93.12 170 SER A CA 1
ATOM 1359 C C . SER A 1 170 ? 12.550 4.556 -34.251 1.00 93.12 170 SER A C 1
ATOM 1361 O O . SER A 1 170 ? 11.839 5.010 -33.348 1.00 93.12 170 SER A O 1
ATOM 1363 N N . GLY A 1 171 ? 12.404 3.306 -34.701 1.00 94.06 171 GLY A N 1
ATOM 1364 C CA . GLY A 1 171 ? 11.407 2.386 -34.153 1.00 94.06 171 GLY A CA 1
ATOM 1365 C C . GLY A 1 171 ? 11.658 2.053 -32.677 1.00 94.06 171 GLY A C 1
ATOM 1366 O O . GLY A 1 171 ? 10.714 2.038 -31.880 1.00 94.06 171 GLY A O 1
ATOM 1367 N N . ALA A 1 172 ? 12.923 1.865 -32.286 1.00 94.62 172 ALA A N 1
ATOM 1368 C CA . ALA A 1 172 ? 13.307 1.610 -30.901 1.00 94.62 172 ALA A CA 1
ATOM 1369 C C . ALA A 1 172 ? 12.975 2.795 -29.976 1.00 94.62 172 ALA A C 1
ATOM 1371 O O . ALA A 1 172 ? 12.388 2.595 -28.911 1.00 94.62 172 ALA A O 1
ATOM 1372 N N . ILE A 1 173 ? 13.267 4.036 -30.383 1.00 95.06 173 ILE A N 1
ATOM 1373 C CA . ILE A 1 173 ? 12.918 5.229 -29.596 1.00 95.06 173 ILE A CA 1
ATOM 1374 C C . ILE A 1 173 ? 11.403 5.316 -29.384 1.00 95.06 173 ILE A C 1
ATOM 1376 O O . ILE A 1 173 ? 10.957 5.519 -28.254 1.00 95.06 173 ILE A O 1
ATOM 1380 N N . VAL A 1 174 ? 10.598 5.126 -30.436 1.00 96.38 174 VAL A N 1
ATOM 1381 C CA . VAL A 1 174 ? 9.128 5.170 -30.320 1.00 96.38 174 VAL A CA 1
ATOM 1382 C C . VAL A 1 174 ? 8.623 4.087 -29.365 1.00 96.38 174 VAL A C 1
ATOM 1384 O O . VAL A 1 174 ? 7.780 4.360 -28.508 1.00 96.38 174 VAL A O 1
ATOM 1387 N N . GLY A 1 175 ? 9.165 2.871 -29.459 1.00 96.44 175 GLY A N 1
ATOM 1388 C CA . GLY A 1 175 ? 8.810 1.781 -28.554 1.00 96.44 175 GLY A CA 1
ATOM 1389 C C . GLY A 1 175 ? 9.168 2.052 -27.096 1.00 96.44 175 GLY A C 1
ATOM 1390 O O . GLY A 1 175 ? 8.334 1.838 -26.212 1.00 96.44 175 GLY A O 1
ATOM 1391 N N . LEU A 1 176 ? 10.352 2.605 -26.836 1.00 96.31 176 LEU A N 1
ATOM 1392 C CA . LEU A 1 176 ? 10.771 2.984 -25.487 1.00 96.31 176 LEU A CA 1
ATOM 1393 C C . LEU A 1 176 ? 9.925 4.127 -24.920 1.00 96.31 176 LEU A C 1
ATOM 1395 O O . LEU A 1 176 ? 9.554 4.076 -23.749 1.00 96.31 176 LEU A O 1
ATOM 1399 N N . LEU A 1 177 ? 9.553 5.120 -25.732 1.00 97.00 177 LEU A N 1
ATOM 1400 C CA . LEU A 1 177 ? 8.649 6.194 -25.311 1.00 97.00 177 LEU A CA 1
ATOM 1401 C C . LEU A 1 177 ? 7.269 5.654 -24.916 1.00 97.00 177 LEU A C 1
ATOM 1403 O O . LEU A 1 177 ? 6.723 6.050 -23.884 1.00 97.00 177 LEU A O 1
ATOM 1407 N N . LEU A 1 178 ? 6.722 4.709 -25.685 1.00 96.56 178 LEU A N 1
ATOM 1408 C CA . LEU A 1 178 ? 5.463 4.044 -25.343 1.00 96.56 178 LEU A CA 1
ATOM 1409 C C . LEU A 1 178 ? 5.594 3.190 -24.077 1.00 96.56 178 LEU A C 1
ATOM 1411 O O . LEU A 1 178 ? 4.697 3.209 -23.236 1.00 96.56 178 LEU A O 1
ATOM 1415 N N . SER A 1 179 ? 6.722 2.500 -23.896 1.00 96.44 179 SER A N 1
ATOM 1416 C CA . SER A 1 179 ? 7.030 1.766 -22.664 1.00 96.44 179 SER A CA 1
ATOM 1417 C C . SER A 1 179 ? 7.065 2.696 -21.444 1.00 96.44 179 SER A C 1
ATOM 1419 O O . SER A 1 179 ? 6.395 2.427 -20.443 1.00 96.44 179 SER A O 1
ATOM 1421 N N . ILE A 1 180 ? 7.757 3.839 -21.542 1.00 97.19 180 ILE A N 1
ATOM 1422 C CA . ILE A 1 180 ? 7.789 4.870 -20.493 1.00 97.19 180 ILE A CA 1
ATOM 1423 C C . ILE A 1 180 ? 6.377 5.373 -20.190 1.00 97.19 180 ILE A C 1
ATOM 1425 O O . ILE A 1 180 ? 6.026 5.514 -19.020 1.00 97.19 180 ILE A O 1
ATOM 1429 N N . LEU A 1 181 ? 5.554 5.619 -21.213 1.00 97.50 181 LEU A N 1
ATOM 1430 C CA . LEU A 1 181 ? 4.179 6.083 -21.033 1.00 97.50 181 LEU A CA 1
ATOM 1431 C C . LEU A 1 181 ? 3.328 5.040 -20.299 1.00 97.50 181 LEU A C 1
ATOM 1433 O O . LEU A 1 181 ? 2.659 5.381 -19.324 1.00 97.50 181 LEU A O 1
ATOM 1437 N N . LEU A 1 182 ? 3.389 3.770 -20.710 1.00 96.38 182 LEU A N 1
ATOM 1438 C CA . LEU A 1 182 ? 2.632 2.676 -20.094 1.00 96.38 182 LEU A CA 1
ATOM 1439 C C . LEU A 1 182 ? 3.044 2.443 -18.637 1.00 96.38 182 LEU A C 1
ATOM 1441 O O . LEU A 1 182 ? 2.197 2.437 -17.738 1.00 96.38 182 LEU A O 1
ATOM 1445 N N . VAL A 1 183 ? 4.348 2.284 -18.389 1.00 96.12 183 VAL A N 1
ATOM 1446 C CA . VAL A 1 183 ? 4.885 2.074 -17.039 1.00 96.12 183 VAL A CA 1
ATOM 1447 C C . VAL A 1 183 ? 4.628 3.314 -16.183 1.00 96.12 183 VAL A C 1
ATOM 1449 O O . VAL A 1 183 ? 4.097 3.200 -15.081 1.00 96.12 183 VAL A O 1
ATOM 1452 N N . GLY A 1 184 ? 4.918 4.509 -16.697 1.00 96.25 184 GLY A N 1
ATOM 1453 C CA . GLY A 1 184 ? 4.729 5.778 -15.998 1.00 96.25 184 GLY A CA 1
ATOM 1454 C C . GLY A 1 184 ? 3.274 6.036 -15.605 1.00 96.25 184 GLY A C 1
ATOM 1455 O O . GLY A 1 184 ? 3.005 6.388 -14.454 1.00 96.25 184 GLY A O 1
ATOM 1456 N N . GLN A 1 185 ? 2.320 5.792 -16.508 1.00 97.50 185 GLN A N 1
ATOM 1457 C CA . GLN A 1 185 ? 0.891 5.925 -16.216 1.00 97.50 185 GLN A CA 1
ATOM 1458 C C . GLN A 1 185 ? 0.449 4.948 -15.119 1.00 97.50 185 GLN A C 1
ATOM 1460 O O . GLN A 1 185 ? -0.297 5.335 -14.214 1.00 97.50 185 GLN A O 1
ATOM 1465 N N . TYR A 1 186 ? 0.927 3.700 -15.162 1.00 97.19 186 TYR A N 1
ATOM 1466 C CA . TYR A 1 186 ? 0.627 2.705 -14.135 1.00 97.19 186 TYR A CA 1
ATOM 1467 C C . TYR A 1 186 ? 1.203 3.100 -12.766 1.00 97.19 186 TYR A C 1
ATOM 1469 O O . TYR A 1 186 ? 0.469 3.121 -11.771 1.00 97.19 186 TYR A O 1
ATOM 1477 N N . LEU A 1 187 ? 2.485 3.480 -12.713 1.00 96.38 187 LEU A N 1
ATOM 1478 C CA . LEU A 1 187 ? 3.142 3.942 -11.486 1.00 96.38 187 LEU A CA 1
ATOM 1479 C C . LEU A 1 187 ? 2.428 5.160 -10.893 1.00 96.38 187 LEU A C 1
ATOM 1481 O O . LEU A 1 187 ? 2.163 5.197 -9.692 1.00 96.38 187 LEU A O 1
ATOM 1485 N N . TRP A 1 188 ? 2.058 6.135 -11.726 1.00 96.62 188 TRP A N 1
ATOM 1486 C CA . TRP A 1 188 ? 1.343 7.330 -11.281 1.00 96.62 188 TRP A CA 1
ATOM 1487 C C . TRP A 1 188 ? -0.028 6.999 -10.690 1.00 96.62 188 TRP A C 1
ATOM 1489 O O . TRP A 1 188 ? -0.349 7.454 -9.588 1.00 96.62 188 TRP A O 1
ATOM 1499 N N . ARG A 1 189 ? -0.817 6.173 -11.391 1.00 97.50 189 ARG A N 1
ATOM 1500 C CA . ARG A 1 189 ? -2.162 5.767 -10.958 1.00 97.50 189 ARG A CA 1
ATOM 1501 C C . ARG A 1 189 ? -2.141 5.053 -9.608 1.00 97.50 189 ARG A C 1
ATOM 1503 O O . ARG A 1 189 ? -3.060 5.229 -8.814 1.00 97.50 189 ARG A O 1
ATOM 1510 N N . HIS A 1 190 ? -1.095 4.277 -9.337 1.00 94.50 190 HIS A N 1
ATOM 1511 C CA . HIS A 1 190 ? -0.990 3.444 -8.140 1.00 94.50 190 HIS A CA 1
ATOM 1512 C C . HIS A 1 190 ? 0.006 3.966 -7.096 1.00 94.50 190 HIS A C 1
ATOM 1514 O O . HIS A 1 190 ? 0.277 3.276 -6.116 1.00 94.50 190 HIS A O 1
ATOM 1520 N N . ARG A 1 191 ? 0.506 5.201 -7.236 1.00 94.81 191 ARG A N 1
ATOM 1521 C CA . ARG A 1 191 ? 1.585 5.759 -6.397 1.00 94.81 191 ARG A CA 1
ATOM 1522 C C . ARG A 1 191 ? 1.346 5.688 -4.881 1.00 94.81 191 ARG A C 1
ATOM 1524 O O . ARG A 1 191 ? 2.306 5.666 -4.126 1.00 94.81 191 ARG A O 1
ATOM 1531 N N . GLN A 1 192 ? 0.086 5.713 -4.433 1.00 92.56 192 GLN A N 1
ATOM 1532 C CA . GLN A 1 192 ? -0.277 5.701 -3.006 1.00 92.56 192 GLN A CA 1
ATOM 1533 C C . GLN A 1 192 ? -0.471 4.292 -2.441 1.00 92.56 192 GLN A C 1
ATOM 1535 O O . GLN A 1 192 ? -0.327 4.091 -1.241 1.00 92.56 192 GLN A O 1
ATOM 1540 N N . THR A 1 193 ? -0.826 3.327 -3.287 1.00 91.94 193 THR A N 1
ATOM 1541 C CA . THR A 1 193 ? -1.181 1.963 -2.868 1.00 91.94 193 THR A CA 1
ATOM 1542 C C . THR A 1 193 ? -0.087 0.951 -3.189 1.00 91.94 193 THR A C 1
ATOM 1544 O O . THR A 1 193 ? -0.190 -0.208 -2.800 1.00 91.94 193 THR A O 1
ATOM 1547 N N . MET A 1 194 ? 0.922 1.349 -3.965 1.00 90.44 194 MET A N 1
ATOM 1548 C CA . MET A 1 194 ? 1.941 0.442 -4.468 1.00 90.44 194 MET A CA 1
ATOM 1549 C C . MET A 1 194 ? 3.029 0.185 -3.414 1.00 90.44 194 MET A C 1
ATOM 1551 O O . MET A 1 194 ? 3.533 1.138 -2.815 1.00 90.44 194 MET A O 1
ATOM 1555 N N . PRO A 1 195 ? 3.452 -1.080 -3.226 1.00 93.19 195 PRO A N 1
ATOM 1556 C CA . PRO A 1 195 ? 4.641 -1.392 -2.449 1.00 93.19 195 PRO A CA 1
ATOM 1557 C C . PRO A 1 195 ? 5.854 -0.638 -2.996 1.00 93.19 195 PRO A C 1
ATOM 1559 O O . PRO A 1 195 ? 6.071 -0.592 -4.210 1.00 93.19 195 PRO A O 1
ATOM 1562 N N . HIS A 1 196 ? 6.687 -0.105 -2.102 1.00 93.88 196 HIS A N 1
ATOM 1563 C CA . HIS A 1 196 ? 7.890 0.635 -2.493 1.00 93.88 196 HIS A CA 1
ATOM 1564 C C . HIS A 1 196 ? 8.810 -0.169 -3.422 1.00 93.88 196 HIS A C 1
ATOM 1566 O O . HIS A 1 196 ? 9.413 0.398 -4.323 1.00 93.88 196 HIS A O 1
ATOM 1572 N N . LEU A 1 197 ? 8.867 -1.494 -3.252 1.00 92.12 197 LEU A N 1
ATOM 1573 C CA . LEU A 1 197 ? 9.655 -2.383 -4.105 1.00 92.12 197 LEU A CA 1
ATOM 1574 C C . LEU A 1 197 ? 9.215 -2.325 -5.579 1.00 92.12 197 LEU A C 1
ATOM 1576 O O . LEU A 1 197 ? 10.050 -2.145 -6.461 1.00 92.12 197 LEU A O 1
ATOM 1580 N N . ALA A 1 198 ? 7.909 -2.435 -5.844 1.00 94.12 198 ALA A N 1
ATOM 1581 C CA . ALA A 1 198 ? 7.361 -2.378 -7.199 1.00 94.12 198 ALA A CA 1
ATOM 1582 C C . ALA A 1 198 ? 7.594 -1.004 -7.844 1.00 94.12 198 ALA A C 1
ATOM 1584 O O . ALA A 1 198 ? 7.958 -0.921 -9.016 1.00 94.12 198 ALA A O 1
ATOM 1585 N N . MET A 1 199 ? 7.450 0.066 -7.056 1.00 96.19 199 MET A N 1
ATOM 1586 C CA . MET A 1 199 ? 7.735 1.428 -7.506 1.00 96.19 199 MET A CA 1
ATOM 1587 C C . MET A 1 199 ? 9.206 1.583 -7.913 1.00 96.19 199 MET A C 1
ATOM 1589 O O . MET A 1 199 ? 9.493 2.127 -8.977 1.00 96.19 199 MET A O 1
ATOM 1593 N N . THR A 1 200 ? 10.135 1.049 -7.113 1.00 95.06 200 THR A N 1
ATOM 1594 C CA . THR A 1 200 ? 11.569 1.067 -7.423 1.00 95.06 200 THR A CA 1
ATOM 1595 C C . THR A 1 200 ? 11.882 0.319 -8.723 1.00 95.06 200 THR A C 1
ATOM 1597 O O . THR A 1 200 ? 12.586 0.867 -9.566 1.00 95.06 200 THR A O 1
ATOM 1600 N N . PHE A 1 201 ? 11.324 -0.880 -8.944 1.00 95.38 201 PHE A N 1
ATOM 1601 C CA . PHE A 1 201 ? 11.501 -1.610 -10.212 1.00 95.38 201 PHE A CA 1
ATOM 1602 C C . PHE A 1 201 ? 10.983 -0.827 -11.418 1.00 95.38 201 PHE A C 1
ATOM 1604 O O . PHE A 1 201 ? 11.655 -0.755 -12.445 1.00 95.38 201 PHE A O 1
ATOM 1611 N N . GL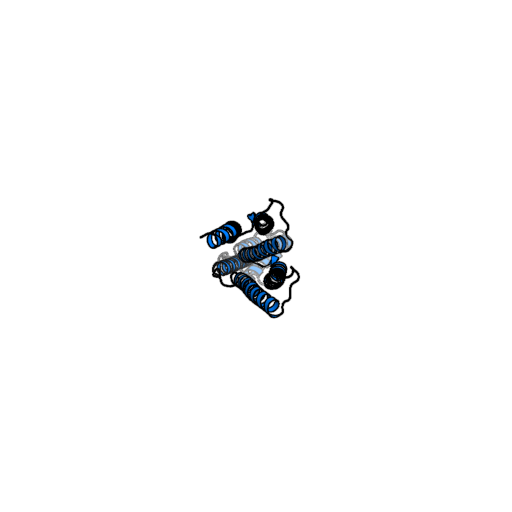Y A 1 202 ? 9.810 -0.207 -11.284 1.00 94.94 202 GLY A N 1
ATOM 1612 C CA . GLY A 1 202 ? 9.236 0.604 -12.350 1.00 94.94 202 GLY A CA 1
ATOM 1613 C C . GLY A 1 202 ? 10.112 1.805 -12.699 1.00 94.94 202 GLY A C 1
ATOM 1614 O O . GLY A 1 202 ? 10.353 2.063 -13.874 1.00 94.94 202 GLY A O 1
ATOM 1615 N N . LEU A 1 203 ? 10.643 2.502 -11.690 1.00 96.94 203 LEU A N 1
ATOM 1616 C CA . LEU A 1 203 ? 11.551 3.633 -11.898 1.00 96.94 203 LEU A CA 1
ATOM 1617 C C . LEU A 1 203 ? 12.892 3.213 -12.506 1.00 96.94 203 LEU A C 1
ATOM 1619 O O . LEU A 1 203 ? 13.410 3.940 -13.347 1.00 96.94 203 LEU A O 1
ATOM 1623 N N . ILE A 1 204 ? 13.432 2.046 -12.136 1.00 95.44 204 ILE A N 1
ATOM 1624 C CA . ILE A 1 204 ? 14.629 1.478 -12.779 1.00 95.44 204 ILE A CA 1
ATOM 1625 C C . ILE A 1 204 ? 14.354 1.216 -14.265 1.00 95.44 204 ILE A C 1
ATOM 1627 O O . ILE A 1 204 ? 15.152 1.619 -15.108 1.00 95.44 204 ILE A O 1
ATOM 1631 N N . GLY A 1 205 ? 13.213 0.600 -14.597 1.00 94.81 205 GLY A N 1
ATOM 1632 C CA . GLY A 1 205 ? 12.817 0.348 -15.986 1.00 94.81 205 GLY A CA 1
ATOM 1633 C C . GLY A 1 205 ? 12.656 1.634 -16.804 1.00 94.81 205 GLY A C 1
ATOM 1634 O O . GLY A 1 205 ? 13.172 1.726 -17.916 1.00 94.81 205 GLY A O 1
ATOM 1635 N N . VAL A 1 206 ? 12.007 2.657 -16.235 1.00 96.75 206 VAL A N 1
ATOM 1636 C CA . VAL A 1 206 ? 11.888 3.985 -16.864 1.00 96.75 206 VAL A CA 1
ATOM 1637 C C . VAL A 1 206 ? 13.260 4.641 -17.036 1.00 96.75 206 VAL A C 1
ATOM 1639 O O . VAL A 1 206 ? 13.539 5.179 -18.103 1.00 96.75 206 VAL A O 1
ATOM 1642 N N . GLY A 1 207 ? 14.130 4.564 -16.026 1.00 96.00 207 GLY A N 1
ATOM 1643 C CA . GLY A 1 207 ? 15.504 5.061 -16.109 1.00 96.00 207 GLY A CA 1
ATOM 1644 C C . GLY A 1 207 ? 16.273 4.412 -17.259 1.00 96.00 207 GLY A C 1
ATOM 1645 O O . GLY A 1 207 ? 16.816 5.110 -18.107 1.00 96.00 207 GLY A O 1
ATOM 1646 N N . PHE A 1 208 ? 16.230 3.083 -17.373 1.00 95.25 208 PHE A N 1
ATOM 1647 C CA . PHE A 1 208 ? 16.898 2.365 -18.461 1.00 95.25 208 PHE A CA 1
ATOM 1648 C C . PHE A 1 208 ? 16.433 2.828 -19.853 1.00 95.25 208 PHE A C 1
ATOM 1650 O O . PHE A 1 208 ? 17.255 3.048 -20.743 1.00 95.25 208 PHE A O 1
ATOM 1657 N N . ALA A 1 209 ? 15.127 3.048 -20.029 1.00 95.31 209 ALA A N 1
ATOM 1658 C CA . ALA A 1 209 ? 14.579 3.572 -21.277 1.00 95.31 209 ALA A CA 1
ATOM 1659 C C . 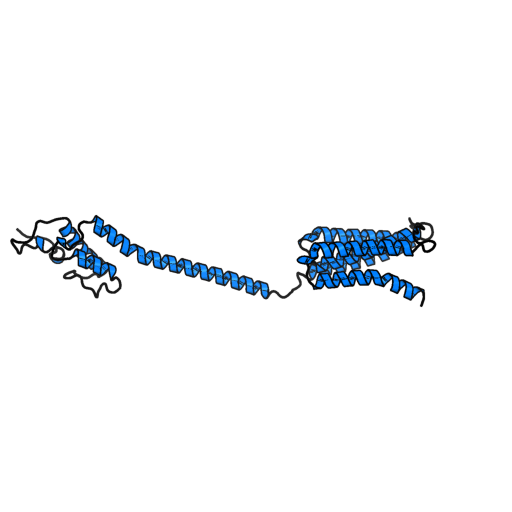ALA A 1 209 ? 15.045 5.012 -21.567 1.00 95.31 209 ALA A C 1
ATOM 1661 O O . ALA A 1 209 ? 15.430 5.309 -22.697 1.00 95.31 209 ALA A O 1
ATOM 1662 N N . ILE A 1 210 ? 15.069 5.893 -20.556 1.00 96.31 210 ILE A N 1
ATOM 1663 C CA . ILE A 1 210 ? 15.591 7.268 -20.685 1.00 96.31 210 ILE A CA 1
ATOM 1664 C C . ILE A 1 210 ? 17.061 7.251 -21.108 1.00 96.31 210 ILE A C 1
ATOM 1666 O O . ILE A 1 210 ? 17.456 8.018 -21.989 1.00 96.31 210 ILE A O 1
ATOM 1670 N N . TRP A 1 211 ? 17.866 6.381 -20.496 1.00 95.06 211 TRP A N 1
ATOM 1671 C CA . TRP A 1 211 ? 19.275 6.236 -20.839 1.00 95.06 211 TRP A CA 1
ATOM 1672 C C . TRP A 1 211 ? 19.457 5.847 -22.310 1.00 95.06 211 TRP A C 1
ATOM 1674 O O . TRP A 1 211 ? 20.155 6.555 -23.033 1.00 95.06 211 TRP A O 1
ATOM 1684 N N . PHE A 1 212 ? 18.763 4.808 -22.781 1.00 94.38 212 PHE A N 1
ATOM 1685 C CA . PHE A 1 212 ? 18.872 4.353 -24.171 1.00 94.38 212 PHE A CA 1
ATOM 1686 C C . PHE A 1 212 ? 18.413 5.417 -25.178 1.00 94.38 212 PHE A C 1
ATOM 1688 O O . PHE A 1 212 ? 19.109 5.683 -26.156 1.00 94.38 212 PHE A O 1
ATOM 1695 N N . ILE A 1 213 ? 17.281 6.083 -24.914 1.00 94.81 213 ILE A N 1
ATOM 1696 C CA . ILE A 1 213 ? 16.789 7.186 -25.754 1.00 94.81 213 ILE A CA 1
ATOM 1697 C C . ILE A 1 213 ? 17.823 8.319 -25.824 1.00 94.81 213 ILE A C 1
ATOM 1699 O O . ILE A 1 213 ? 18.065 8.857 -26.901 1.00 94.81 213 ILE A O 1
ATOM 1703 N N . SER A 1 214 ? 18.452 8.672 -24.699 1.00 95.19 214 SER A N 1
ATOM 1704 C CA . SER A 1 214 ? 19.465 9.736 -24.662 1.00 95.19 214 SER A CA 1
ATOM 1705 C C . SER A 1 214 ? 20.677 9.386 -25.524 1.00 95.19 214 SER A C 1
ATOM 1707 O O . SER A 1 214 ? 21.151 10.233 -26.276 1.00 95.19 214 SER A O 1
ATOM 1709 N N . VAL A 1 215 ? 21.153 8.137 -25.457 1.00 92.69 215 VAL A N 1
ATOM 1710 C CA . VAL A 1 215 ? 22.258 7.659 -26.300 1.00 92.69 215 VAL A CA 1
ATOM 1711 C C . VAL A 1 215 ? 21.880 7.741 -27.777 1.00 92.69 215 VAL A C 1
ATOM 1713 O O . VAL A 1 215 ? 22.615 8.357 -28.546 1.00 92.69 215 VAL A O 1
ATOM 1716 N N . ALA A 1 216 ? 20.720 7.196 -28.154 1.00 91.88 216 ALA A N 1
ATOM 1717 C CA . ALA A 1 216 ? 20.259 7.191 -29.540 1.00 91.88 216 ALA A CA 1
ATOM 1718 C C . ALA A 1 216 ? 20.150 8.618 -30.102 1.00 91.88 216 ALA A C 1
ATOM 1720 O O . ALA A 1 216 ? 20.759 8.930 -31.118 1.00 91.88 216 ALA A O 1
ATOM 1721 N N . ILE A 1 217 ? 19.479 9.529 -29.388 1.00 91.69 217 ILE A N 1
ATOM 1722 C CA . ILE A 1 217 ? 19.315 10.924 -29.826 1.00 91.69 217 ILE A CA 1
ATOM 1723 C C . ILE A 1 217 ? 20.668 11.613 -30.047 1.00 91.69 217 ILE A C 1
ATOM 1725 O O . ILE A 1 217 ? 20.848 12.300 -31.050 1.00 91.69 217 ILE A O 1
ATOM 1729 N N . PHE A 1 218 ? 21.618 11.459 -29.123 1.00 93.25 218 PHE A N 1
ATOM 1730 C CA . PHE A 1 218 ? 22.915 12.134 -29.221 1.00 93.25 218 PHE A CA 1
ATOM 1731 C C . PHE A 1 218 ? 23.759 11.610 -30.381 1.00 93.25 218 PHE A C 1
ATOM 1733 O O . PHE A 1 218 ? 24.378 12.406 -31.091 1.00 93.25 218 PHE A O 1
ATOM 1740 N N . VAL A 1 219 ? 23.746 10.292 -30.593 1.00 89.69 219 VAL A N 1
ATOM 1741 C CA . VAL A 1 219 ? 24.435 9.653 -31.716 1.00 89.69 219 VAL A CA 1
ATOM 1742 C C . VAL A 1 219 ? 23.835 10.125 -33.037 1.00 89.69 219 VAL A C 1
ATOM 1744 O O . VAL A 1 219 ? 24.574 10.628 -33.886 1.00 89.69 219 VAL A O 1
ATOM 1747 N N . SER A 1 220 ? 22.511 10.056 -33.199 1.00 89.19 220 SER A N 1
ATOM 1748 C CA . SER A 1 220 ? 21.874 10.399 -34.472 1.00 89.19 220 SER A CA 1
ATOM 1749 C C . SER A 1 220 ? 21.922 11.901 -34.782 1.00 89.19 220 SER A C 1
ATOM 1751 O O . SER A 1 220 ? 22.079 12.285 -35.938 1.00 89.19 220 SER A O 1
ATOM 1753 N N . LEU A 1 221 ? 21.827 12.771 -33.768 1.00 88.94 221 LEU A N 1
ATOM 1754 C CA . LEU A 1 221 ? 21.930 14.227 -33.949 1.00 88.94 221 LEU A CA 1
ATOM 1755 C C . LEU A 1 221 ? 23.376 14.739 -33.982 1.00 88.94 221 LEU A C 1
ATOM 1757 O O . LEU A 1 221 ? 23.588 15.941 -34.147 1.00 88.94 221 LEU A O 1
ATOM 1761 N N . ASN A 1 222 ? 24.367 13.854 -33.837 1.00 90.56 222 ASN A N 1
ATOM 1762 C CA . ASN A 1 222 ? 25.785 14.203 -33.823 1.00 90.56 222 ASN A CA 1
ATOM 1763 C C . ASN A 1 222 ? 26.130 15.273 -32.762 1.00 90.56 222 ASN A C 1
ATOM 1765 O O . ASN A 1 222 ? 26.900 16.200 -33.018 1.00 90.56 222 ASN A O 1
ATOM 1769 N N . ILE A 1 223 ? 25.535 15.161 -31.571 1.00 91.69 223 ILE A N 1
ATOM 1770 C CA . ILE A 1 223 ? 25.742 16.096 -30.458 1.00 91.69 223 ILE A CA 1
ATOM 1771 C C . ILE A 1 223 ? 26.847 15.547 -29.555 1.00 91.69 223 ILE A C 1
ATOM 1773 O O . ILE A 1 223 ? 26.735 14.437 -29.041 1.00 91.69 223 ILE A O 1
ATOM 1777 N N . SER A 1 224 ? 27.893 16.339 -29.306 1.00 94.38 224 SER A N 1
ATOM 1778 C CA . SER A 1 224 ? 28.938 15.994 -28.340 1.00 94.38 224 SER A CA 1
ATOM 1779 C C . SER A 1 224 ? 29.393 17.201 -27.528 1.00 94.38 224 SER A C 1
ATOM 1781 O O . SER A 1 224 ? 29.577 18.293 -28.063 1.00 94.38 224 SER A O 1
ATOM 1783 N N . PHE A 1 225 ? 29.612 16.980 -26.233 1.00 93.38 225 PHE A N 1
ATOM 1784 C CA . PHE A 1 225 ? 30.215 17.942 -25.311 1.00 93.38 225 PHE A CA 1
ATOM 1785 C C . PHE A 1 225 ? 31.620 17.520 -24.851 1.00 93.38 225 PHE A C 1
ATOM 1787 O O . PHE A 1 225 ? 32.326 18.330 -24.257 1.00 93.38 225 PHE A O 1
ATOM 1794 N N . LEU A 1 226 ? 32.032 16.272 -25.115 1.00 89.12 226 LEU A N 1
ATOM 1795 C CA . LEU A 1 226 ? 33.331 15.710 -24.709 1.00 89.12 226 LEU A CA 1
ATOM 1796 C C . LEU A 1 226 ? 34.336 15.592 -25.873 1.00 89.12 226 LEU A C 1
ATOM 1798 O O . LEU A 1 226 ? 35.329 14.878 -25.763 1.00 89.12 226 LEU A O 1
ATOM 1802 N N . GLY A 1 227 ? 34.104 16.295 -26.984 1.00 87.50 227 GLY A N 1
ATOM 1803 C CA . GLY A 1 227 ? 34.958 16.235 -28.178 1.00 87.50 227 GLY A CA 1
ATOM 1804 C C . GLY A 1 227 ? 34.464 15.207 -29.198 1.00 87.50 227 GLY A C 1
ATOM 1805 O O . GLY A 1 227 ? 33.261 15.111 -29.429 1.00 87.50 227 GLY A O 1
ATOM 1806 N N . ASP A 1 228 ? 35.365 14.443 -29.818 1.00 85.62 228 ASP A N 1
ATOM 1807 C CA . ASP A 1 228 ? 35.027 13.576 -30.963 1.00 85.62 228 ASP A CA 1
ATOM 1808 C C . ASP A 1 228 ? 34.176 12.339 -30.609 1.00 85.62 228 ASP A C 1
ATOM 1810 O O . ASP A 1 228 ? 33.601 11.711 -31.504 1.00 85.62 228 ASP A O 1
ATOM 1814 N N . ASP A 1 229 ? 34.034 12.003 -29.321 1.00 82.12 229 ASP A N 1
ATOM 1815 C CA . ASP A 1 229 ? 33.204 10.879 -28.875 1.00 82.12 229 ASP A CA 1
ATOM 1816 C C . ASP A 1 229 ? 31.729 11.283 -28.689 1.00 82.12 229 ASP A C 1
ATOM 1818 O O . ASP A 1 229 ? 31.280 11.754 -27.638 1.00 82.12 229 ASP A O 1
ATOM 1822 N N . ARG A 1 230 ? 30.964 11.073 -29.761 1.00 80.06 230 ARG A N 1
ATOM 1823 C CA . ARG A 1 230 ? 29.534 11.404 -29.878 1.00 80.06 230 ARG A CA 1
ATOM 1824 C C . ARG A 1 230 ? 28.663 10.577 -28.929 1.00 80.06 230 ARG A C 1
ATOM 1826 O O . ARG A 1 230 ? 27.684 11.084 -28.385 1.00 80.06 230 ARG A O 1
ATOM 1833 N N . GLY A 1 231 ? 29.026 9.313 -28.703 1.00 84.88 231 GLY A N 1
ATOM 1834 C CA . GLY A 1 231 ? 28.258 8.396 -27.861 1.00 84.88 231 GLY A CA 1
ATOM 1835 C C . GLY A 1 231 ? 28.421 8.702 -26.374 1.00 84.88 231 GLY A C 1
ATOM 1836 O O . GLY A 1 231 ? 27.444 8.660 -25.620 1.00 84.88 231 GLY A O 1
ATOM 1837 N N . ALA A 1 232 ? 29.631 9.087 -25.955 1.00 89.75 232 ALA A N 1
ATOM 1838 C CA . ALA A 1 232 ? 29.944 9.360 -24.553 1.00 89.75 232 ALA A CA 1
ATOM 1839 C C . ALA A 1 232 ? 29.032 10.428 -23.927 1.00 89.75 232 ALA A C 1
ATOM 1841 O O . ALA A 1 232 ? 28.574 10.269 -22.793 1.00 89.75 232 ALA A O 1
ATOM 1842 N N . SER A 1 233 ? 28.710 11.489 -24.674 1.00 92.75 233 SER A N 1
ATOM 1843 C CA . SER A 1 233 ? 27.854 12.578 -24.184 1.00 92.75 233 SER A CA 1
ATOM 1844 C C . SER A 1 233 ? 26.430 12.096 -23.874 1.00 92.75 233 SER A C 1
ATOM 1846 O O . SER A 1 233 ? 25.904 12.374 -22.794 1.00 92.75 233 SER A O 1
ATOM 1848 N N . GLY A 1 234 ? 25.832 11.308 -24.775 1.00 92.81 234 GLY A N 1
ATOM 1849 C CA . GLY A 1 234 ? 24.506 10.717 -24.569 1.00 92.81 234 GLY A CA 1
ATOM 1850 C C . GLY A 1 234 ? 24.479 9.715 -23.414 1.00 92.81 234 GLY A C 1
ATOM 1851 O O . GLY A 1 234 ? 23.541 9.724 -22.613 1.00 92.81 234 GLY A O 1
ATOM 1852 N N . ILE A 1 235 ? 25.539 8.906 -23.269 1.00 92.94 235 ILE A N 1
ATOM 1853 C CA . ILE A 1 235 ? 25.690 7.959 -22.154 1.00 92.94 235 ILE A CA 1
ATOM 1854 C C . ILE A 1 235 ? 25.709 8.713 -20.823 1.00 92.94 235 ILE A C 1
ATOM 1856 O O . ILE A 1 235 ? 24.940 8.372 -19.926 1.00 92.94 235 ILE A O 1
ATOM 1860 N N . ILE A 1 236 ? 26.541 9.752 -20.692 1.00 93.75 236 ILE A N 1
ATOM 1861 C CA . ILE A 1 236 ? 26.679 10.518 -19.445 1.00 93.75 236 ILE A CA 1
ATOM 1862 C C . ILE A 1 236 ? 25.354 11.185 -19.064 1.00 93.75 236 ILE A C 1
ATOM 1864 O O . ILE A 1 236 ? 24.903 11.042 -17.925 1.00 93.75 236 ILE A O 1
ATOM 1868 N N . VAL A 1 237 ? 24.707 11.875 -20.009 1.00 95.31 237 VAL A N 1
ATOM 1869 C CA . VAL A 1 237 ? 23.425 12.553 -19.761 1.00 95.31 237 VAL A CA 1
ATOM 1870 C C . VAL A 1 237 ? 22.345 11.541 -19.378 1.00 95.31 237 VAL A C 1
ATOM 1872 O O . VAL A 1 237 ? 21.661 11.720 -18.368 1.00 95.31 237 VAL A O 1
ATOM 1875 N N . GLY A 1 238 ? 22.226 10.445 -20.129 1.00 95.00 238 GLY A N 1
ATOM 1876 C CA . GLY A 1 238 ? 21.242 9.402 -19.860 1.00 95.00 238 GLY A CA 1
ATOM 1877 C C . GLY A 1 238 ? 21.441 8.727 -18.498 1.00 95.00 238 GLY A C 1
ATOM 1878 O O . GLY A 1 238 ? 20.470 8.513 -17.767 1.00 95.00 238 GLY A O 1
ATOM 1879 N N . LEU A 1 239 ? 22.691 8.431 -18.119 1.00 94.81 239 LEU A N 1
ATOM 1880 C CA . LEU A 1 239 ? 23.023 7.850 -16.815 1.00 94.81 239 LEU A CA 1
ATOM 1881 C C . LEU A 1 239 ? 22.658 8.813 -15.690 1.00 94.81 239 LEU A C 1
ATOM 1883 O O . LEU A 1 239 ? 21.992 8.417 -14.736 1.00 94.81 239 LEU A O 1
ATOM 1887 N N . LEU A 1 240 ? 23.049 10.082 -15.816 1.00 96.12 240 LEU A N 1
ATOM 1888 C CA . LEU A 1 240 ? 22.781 11.101 -14.808 1.00 96.12 240 LEU A CA 1
ATOM 1889 C C . LEU A 1 240 ? 21.275 11.265 -14.568 1.00 96.12 240 LEU A C 1
ATOM 1891 O O . LEU A 1 240 ? 20.839 11.243 -13.418 1.00 96.12 240 LEU A O 1
ATOM 1895 N N . LEU A 1 241 ? 20.470 11.347 -15.632 1.00 96.94 241 LEU A N 1
ATOM 1896 C CA . LEU A 1 241 ? 19.008 11.425 -15.524 1.00 96.94 241 LEU A CA 1
ATOM 1897 C C . LEU A 1 241 ? 18.407 10.181 -14.854 1.00 96.94 241 LEU A C 1
ATOM 1899 O O . LEU A 1 241 ? 17.543 10.303 -13.984 1.00 96.94 241 LEU A O 1
ATOM 1903 N N . SER A 1 242 ? 18.895 8.992 -15.207 1.00 95.69 242 SER A N 1
ATOM 1904 C CA . SER A 1 242 ? 18.415 7.720 -14.651 1.00 95.69 242 SER A CA 1
ATOM 1905 C C . SER A 1 242 ? 18.736 7.578 -13.163 1.00 95.69 242 SER A C 1
ATOM 1907 O O . SER A 1 242 ? 17.875 7.205 -12.362 1.00 95.69 242 SER A O 1
ATOM 1909 N N . ILE A 1 243 ? 19.966 7.927 -12.774 1.00 96.00 243 ILE A N 1
ATOM 1910 C CA . ILE A 1 243 ? 20.420 7.910 -11.381 1.00 96.00 243 ILE A CA 1
ATOM 1911 C C . ILE A 1 243 ? 19.648 8.946 -10.566 1.00 96.00 243 ILE A C 1
ATOM 1913 O O . ILE A 1 243 ? 19.194 8.632 -9.466 1.00 96.00 243 ILE A O 1
ATOM 1917 N N . LEU A 1 244 ? 19.452 10.157 -11.098 1.00 97.31 244 LEU A N 1
ATOM 1918 C CA . LEU A 1 244 ? 18.667 11.195 -10.430 1.00 97.31 244 LEU A CA 1
ATOM 1919 C C . LEU A 1 244 ? 17.223 10.746 -10.202 1.00 97.31 244 LEU A C 1
ATOM 1921 O O . LEU A 1 244 ? 16.711 10.934 -9.101 1.00 97.31 244 LEU A O 1
ATOM 1925 N N . LEU A 1 245 ? 16.585 10.110 -11.189 1.00 97.06 245 LEU A N 1
ATOM 1926 C CA . LEU A 1 245 ? 15.207 9.626 -11.078 1.00 97.06 245 LEU A CA 1
ATOM 1927 C C . LEU A 1 245 ? 15.039 8.635 -9.913 1.00 97.06 245 LEU A C 1
ATOM 1929 O O . LEU A 1 245 ? 14.184 8.825 -9.043 1.00 97.06 245 LEU A O 1
ATOM 1933 N N . VAL A 1 246 ? 15.869 7.588 -9.872 1.00 96.12 246 VAL A N 1
ATOM 1934 C CA . VAL A 1 246 ? 15.799 6.562 -8.817 1.00 96.12 246 VAL A CA 1
ATOM 1935 C C . VAL A 1 246 ? 16.282 7.133 -7.479 1.00 96.12 246 VAL A C 1
ATOM 1937 O O . VAL A 1 246 ? 15.632 6.950 -6.448 1.00 96.12 246 VAL A O 1
ATOM 1940 N N . GLY A 1 247 ? 17.383 7.885 -7.487 1.00 95.62 247 GLY A N 1
ATOM 1941 C CA . GLY A 1 247 ? 17.989 8.481 -6.298 1.00 95.62 247 GLY A CA 1
ATOM 1942 C C . GLY A 1 247 ? 17.067 9.471 -5.587 1.00 95.62 247 GLY A C 1
ATOM 1943 O O . GLY A 1 247 ? 16.907 9.388 -4.368 1.00 95.62 247 GLY A O 1
ATOM 1944 N N . GLN A 1 248 ? 16.390 10.358 -6.326 1.00 97.56 248 GLN A N 1
ATOM 1945 C CA . GLN A 1 248 ? 15.412 11.289 -5.753 1.00 97.56 248 GLN A CA 1
ATOM 1946 C C . GLN A 1 248 ? 14.248 10.550 -5.087 1.00 97.56 248 GLN A C 1
ATOM 1948 O O . GLN A 1 248 ? 13.812 10.940 -4.000 1.00 97.56 248 GLN A O 1
ATOM 1953 N N . TYR A 1 249 ? 13.758 9.467 -5.701 1.00 96.88 249 TYR A N 1
ATOM 1954 C CA . TYR A 1 249 ? 12.689 8.662 -5.117 1.00 96.88 249 TYR A CA 1
ATOM 1955 C C . TYR A 1 249 ? 13.116 8.011 -3.796 1.00 96.88 249 TYR A C 1
ATOM 1957 O O . TYR A 1 249 ? 12.401 8.146 -2.795 1.00 96.88 249 TYR A O 1
ATOM 1965 N N . LEU A 1 250 ? 14.285 7.356 -3.783 1.00 96.31 250 LEU A N 1
ATOM 1966 C CA . LEU A 1 250 ? 14.844 6.716 -2.589 1.00 96.31 250 LEU A CA 1
ATOM 1967 C C . LEU A 1 250 ? 15.089 7.738 -1.476 1.00 96.31 250 LEU A C 1
ATOM 1969 O O . LEU A 1 250 ? 14.699 7.510 -0.332 1.00 96.31 250 LEU A O 1
ATOM 1973 N N . TRP A 1 251 ? 15.671 8.893 -1.808 1.00 97.00 251 TRP A N 1
ATOM 1974 C CA . TRP A 1 251 ? 15.933 9.962 -0.847 1.00 97.00 251 TRP A CA 1
ATOM 1975 C C . TRP A 1 251 ? 14.651 10.498 -0.209 1.00 97.00 251 TRP A C 1
ATOM 1977 O O . TRP A 1 251 ? 14.586 10.664 1.014 1.00 97.00 251 TRP A O 1
ATOM 1987 N N . ARG A 1 252 ? 13.619 10.737 -1.029 1.00 97.25 252 ARG A N 1
ATOM 1988 C CA . ARG A 1 252 ? 12.318 11.251 -0.584 1.00 97.25 252 ARG A CA 1
ATOM 1989 C C . ARG A 1 252 ? 11.595 10.282 0.351 1.00 97.25 252 ARG A C 1
ATOM 1991 O O . ARG A 1 252 ? 10.920 10.738 1.267 1.00 97.25 252 ARG A O 1
ATOM 1998 N N . HIS A 1 253 ? 11.746 8.973 0.147 1.00 95.06 253 HIS A N 1
ATOM 1999 C CA . HIS A 1 253 ? 11.039 7.943 0.920 1.00 95.06 253 HIS A CA 1
ATOM 2000 C C . HIS A 1 253 ? 11.925 7.203 1.926 1.00 95.06 253 HIS A C 1
ATOM 2002 O O . HIS A 1 253 ? 11.499 6.194 2.482 1.00 95.06 253 HIS A O 1
ATOM 2008 N N . ARG A 1 254 ? 13.132 7.708 2.218 1.00 95.38 254 ARG A N 1
ATOM 2009 C CA . ARG A 1 254 ? 14.133 7.018 3.053 1.00 95.38 254 ARG A CA 1
ATOM 2010 C C . ARG A 1 254 ? 13.637 6.560 4.432 1.00 95.38 254 ARG A C 1
ATOM 2012 O O . ARG A 1 254 ? 14.200 5.629 4.990 1.00 95.38 254 ARG A O 1
ATOM 2019 N N . GLN A 1 255 ? 12.618 7.217 4.992 1.00 93.69 255 GLN A N 1
ATOM 2020 C CA . GLN A 1 255 ? 12.065 6.891 6.313 1.00 93.69 255 GLN A CA 1
ATOM 2021 C C . GLN A 1 255 ? 10.943 5.843 6.272 1.00 93.69 255 GLN A C 1
ATOM 2023 O O . GLN A 1 255 ? 10.713 5.173 7.272 1.00 93.69 255 GLN A O 1
ATOM 2028 N N . THR A 1 256 ? 10.237 5.705 5.147 1.00 92.94 256 THR A N 1
ATOM 2029 C CA . THR A 1 256 ? 9.070 4.810 5.023 1.00 92.94 256 THR A CA 1
ATOM 2030 C C . THR A 1 256 ? 9.364 3.561 4.199 1.00 92.94 256 THR A C 1
ATOM 2032 O O . THR A 1 256 ? 8.610 2.593 4.246 1.00 92.94 256 THR A O 1
ATOM 2035 N N . ILE A 1 257 ? 10.448 3.579 3.427 1.00 90.75 257 ILE A N 1
ATOM 2036 C CA . ILE A 1 257 ? 10.807 2.510 2.506 1.00 90.75 257 ILE A CA 1
ATOM 2037 C C . ILE A 1 257 ? 11.338 1.270 3.238 1.00 90.75 257 ILE A C 1
ATOM 2039 O O . ILE A 1 257 ? 12.082 1.355 4.217 1.00 90.75 257 ILE A O 1
ATOM 2043 N N . SER A 1 258 ? 10.977 0.087 2.739 1.00 91.69 258 SER A N 1
ATOM 2044 C CA . SER A 1 258 ? 11.519 -1.173 3.242 1.00 91.69 258 SER A CA 1
ATOM 2045 C C . SER A 1 258 ? 12.999 -1.322 2.870 1.00 91.69 258 SER A C 1
ATOM 2047 O O . SER A 1 258 ? 13.442 -0.872 1.811 1.00 91.69 258 SER A O 1
ATOM 2049 N N . ARG A 1 259 ? 13.779 -2.008 3.719 1.00 92.50 259 ARG A N 1
ATOM 2050 C CA . ARG A 1 259 ? 15.216 -2.250 3.472 1.00 92.50 259 ARG A CA 1
ATOM 2051 C C . ARG A 1 259 ? 15.465 -2.942 2.129 1.00 92.50 259 ARG A C 1
ATOM 2053 O O . ARG A 1 259 ? 16.413 -2.597 1.434 1.00 92.50 259 ARG A O 1
ATOM 2060 N N . SER A 1 260 ? 14.591 -3.874 1.750 1.00 89.00 260 SER A N 1
ATOM 2061 C CA . SER A 1 260 ? 14.649 -4.575 0.465 1.00 89.00 260 SER A CA 1
ATOM 2062 C C . SER A 1 260 ? 14.524 -3.614 -0.718 1.00 89.00 260 SER A C 1
ATOM 2064 O O . SER A 1 260 ? 15.357 -3.660 -1.614 1.00 89.00 260 SER A O 1
ATOM 2066 N N . ALA A 1 261 ? 13.569 -2.681 -0.695 1.00 90.19 261 ALA A N 1
ATOM 2067 C CA . ALA A 1 261 ? 13.400 -1.700 -1.766 1.00 90.19 261 ALA A CA 1
ATOM 2068 C C . ALA A 1 261 ? 14.573 -0.708 -1.873 1.00 90.19 261 ALA A C 1
ATOM 2070 O O . ALA A 1 261 ? 14.917 -0.303 -2.984 1.00 90.19 261 ALA A O 1
ATOM 2071 N N . VAL A 1 262 ? 15.223 -0.357 -0.755 1.00 92.88 262 VAL A N 1
ATOM 2072 C CA . VAL A 1 262 ? 16.468 0.438 -0.769 1.00 92.88 262 VAL A CA 1
ATOM 2073 C C . VAL A 1 262 ? 17.596 -0.333 -1.444 1.00 92.88 262 VAL A C 1
ATOM 2075 O O . VAL A 1 262 ? 18.229 0.199 -2.352 1.00 92.88 262 VAL A O 1
ATOM 2078 N N . ILE A 1 263 ? 17.820 -1.588 -1.042 1.00 93.75 263 ILE A N 1
ATOM 2079 C CA . ILE A 1 263 ? 18.867 -2.444 -1.618 1.00 93.75 263 ILE A CA 1
ATOM 2080 C C . ILE A 1 263 ? 18.627 -2.637 -3.117 1.00 93.75 263 ILE A C 1
ATOM 2082 O O . ILE A 1 263 ? 19.540 -2.422 -3.906 1.00 93.75 263 ILE A O 1
ATOM 2086 N N . THR A 1 264 ? 17.398 -2.965 -3.529 1.00 92.75 264 THR A N 1
ATOM 2087 C CA . THR A 1 264 ? 17.030 -3.092 -4.947 1.00 92.75 264 THR A CA 1
ATOM 2088 C C . THR A 1 264 ? 17.265 -1.792 -5.712 1.00 92.75 264 THR A C 1
ATOM 2090 O O . THR A 1 264 ? 17.775 -1.832 -6.825 1.00 92.75 264 THR A O 1
ATOM 2093 N N . GLY A 1 265 ? 16.940 -0.639 -5.124 1.00 90.75 265 GLY A N 1
ATOM 2094 C CA . GLY A 1 265 ? 17.179 0.661 -5.749 1.00 90.75 265 GLY A CA 1
ATOM 2095 C C . GLY A 1 265 ? 18.664 0.964 -5.947 1.00 90.75 265 GLY A C 1
ATOM 2096 O O . GLY A 1 265 ? 19.059 1.386 -7.030 1.00 90.75 265 GLY A O 1
ATOM 2097 N N . ILE A 1 266 ? 19.494 0.688 -4.937 1.00 94.62 266 ILE A N 1
ATOM 2098 C CA . ILE A 1 266 ? 20.954 0.848 -5.019 1.00 94.62 266 ILE A CA 1
ATOM 2099 C C . ILE A 1 266 ? 21.545 -0.111 -6.059 1.00 94.62 266 ILE A C 1
ATOM 2101 O O . ILE A 1 266 ? 22.328 0.316 -6.902 1.00 94.62 266 ILE A O 1
ATOM 2105 N N . LEU A 1 267 ? 21.141 -1.386 -6.046 1.00 94.56 267 LEU A N 1
ATOM 2106 C CA . LEU A 1 267 ? 21.571 -2.369 -7.045 1.00 94.56 267 LEU A CA 1
ATOM 2107 C C . LEU A 1 267 ? 21.133 -1.974 -8.458 1.00 94.56 267 LEU A C 1
ATOM 2109 O O . LEU A 1 267 ? 21.902 -2.145 -9.395 1.00 94.56 267 LEU A O 1
ATOM 2113 N N . GLY A 1 268 ? 19.936 -1.405 -8.614 1.00 90.75 268 GLY A N 1
ATOM 2114 C CA . GLY A 1 268 ? 19.458 -0.870 -9.886 1.00 90.75 268 GLY A CA 1
ATOM 2115 C C . GLY A 1 268 ? 20.318 0.284 -10.396 1.00 90.75 268 GLY A C 1
ATOM 2116 O O . GLY A 1 268 ? 20.709 0.281 -11.558 1.00 90.75 268 GLY A O 1
ATOM 2117 N N . ILE A 1 269 ? 20.672 1.233 -9.523 1.00 92.56 269 ILE A N 1
ATOM 2118 C CA . ILE A 1 269 ? 21.586 2.340 -9.848 1.00 92.56 269 ILE A CA 1
ATOM 2119 C C . ILE A 1 269 ? 22.960 1.808 -10.276 1.00 92.56 269 ILE A C 1
ATOM 2121 O O . ILE A 1 269 ? 23.486 2.235 -11.301 1.00 92.56 269 ILE A O 1
ATOM 2125 N N . LEU A 1 270 ? 23.524 0.859 -9.522 1.00 93.94 270 LEU A N 1
ATOM 2126 C CA . LEU A 1 270 ? 24.804 0.232 -9.860 1.00 93.94 270 LEU A CA 1
ATOM 2127 C C . LEU A 1 270 ? 24.725 -0.525 -11.188 1.00 93.94 270 LEU A C 1
ATOM 2129 O O . LEU A 1 270 ? 25.617 -0.387 -12.017 1.00 93.94 270 LEU A O 1
ATOM 2133 N N . GLY A 1 271 ? 23.644 -1.271 -11.419 1.00 91.25 271 GLY A N 1
ATOM 2134 C CA . GLY A 1 271 ? 23.402 -1.971 -12.677 1.00 91.25 271 GLY A CA 1
ATOM 2135 C C . GLY A 1 271 ? 23.368 -1.014 -13.866 1.00 91.25 271 GLY A C 1
ATOM 2136 O O . GLY A 1 271 ? 24.079 -1.239 -14.840 1.00 91.25 271 GLY A O 1
ATOM 2137 N N . ILE A 1 272 ? 22.623 0.092 -13.754 1.00 89.81 272 ILE A N 1
ATOM 2138 C CA . ILE A 1 272 ? 22.570 1.146 -14.780 1.00 89.81 272 ILE A CA 1
ATOM 2139 C C . ILE A 1 272 ? 23.966 1.740 -15.025 1.00 89.81 272 ILE A C 1
ATOM 2141 O O . ILE A 1 272 ? 24.344 1.929 -16.174 1.00 89.81 272 ILE A O 1
ATOM 2145 N N . ALA A 1 273 ? 24.751 1.995 -13.976 1.00 90.31 273 ALA A N 1
ATOM 2146 C CA . ALA A 1 273 ? 26.084 2.589 -14.100 1.00 90.31 273 ALA A CA 1
ATOM 2147 C C . ALA A 1 273 ? 27.141 1.637 -14.691 1.00 90.31 273 ALA A C 1
ATOM 2149 O O . ALA A 1 273 ? 28.050 2.092 -15.381 1.00 90.31 273 ALA A O 1
ATOM 2150 N N . ILE A 1 274 ? 27.040 0.332 -14.422 1.00 92.00 274 ILE A N 1
ATOM 2151 C CA . ILE A 1 274 ? 28.006 -0.681 -14.883 1.00 92.00 274 ILE A CA 1
ATOM 2152 C C . ILE A 1 274 ? 27.707 -1.126 -16.321 1.00 92.00 274 ILE A C 1
ATOM 2154 O O . ILE A 1 274 ? 28.628 -1.446 -17.072 1.00 92.00 274 ILE A O 1
ATOM 2158 N N . TRP A 1 275 ? 26.438 -1.118 -16.734 1.00 88.94 275 TRP A N 1
ATOM 2159 C CA . TRP A 1 275 ? 26.002 -1.619 -18.040 1.00 88.94 275 TRP A CA 1
ATOM 2160 C C . TRP A 1 275 ? 26.754 -1.040 -19.260 1.00 88.94 275 TRP A C 1
ATOM 2162 O O . TRP A 1 275 ? 27.142 -1.820 -20.132 1.00 88.94 275 TRP A O 1
ATOM 2172 N N . PRO A 1 276 ? 27.050 0.274 -19.339 1.00 86.19 276 PRO A N 1
ATOM 2173 C CA . PRO A 1 276 ? 27.819 0.836 -20.448 1.00 86.19 276 PRO A CA 1
ATOM 2174 C C . PRO A 1 276 ? 29.226 0.240 -20.560 1.00 86.19 276 PRO A C 1
ATOM 2176 O O . PRO A 1 276 ? 29.692 -0.011 -21.668 1.00 86.19 276 PRO A O 1
ATOM 2179 N N . PHE A 1 277 ? 29.884 -0.041 -19.429 1.00 88.50 277 PHE A N 1
ATOM 2180 C CA . PHE A 1 277 ? 31.204 -0.679 -19.414 1.00 88.50 277 PHE A CA 1
ATOM 2181 C C . PHE A 1 277 ? 31.139 -2.114 -19.928 1.00 88.50 277 PHE A C 1
ATOM 2183 O O . PHE A 1 277 ? 32.061 -2.559 -20.601 1.00 88.50 277 PHE A O 1
ATOM 2190 N N . PHE A 1 278 ? 30.044 -2.824 -19.650 1.00 88.38 278 PHE A N 1
ATOM 2191 C CA . PHE A 1 278 ? 29.831 -4.170 -20.170 1.00 88.38 278 PHE A CA 1
ATOM 2192 C C . PHE A 1 278 ? 29.633 -4.173 -21.693 1.00 88.38 278 PHE A C 1
ATOM 2194 O O . PHE A 1 278 ? 30.229 -4.997 -22.379 1.00 88.38 278 PHE A O 1
ATOM 2201 N N . ILE A 1 279 ? 28.857 -3.225 -22.232 1.00 82.00 279 ILE A N 1
ATOM 2202 C CA . ILE A 1 279 ? 28.707 -3.057 -23.688 1.00 82.00 279 ILE A CA 1
ATOM 2203 C C . ILE A 1 279 ? 30.052 -2.715 -24.330 1.00 82.00 279 ILE A C 1
ATOM 2205 O O . ILE A 1 279 ? 30.434 -3.344 -25.310 1.00 82.00 279 ILE A O 1
ATOM 2209 N N . LEU A 1 280 ? 30.785 -1.753 -23.762 1.00 81.69 280 LEU A N 1
ATOM 2210 C CA . LEU A 1 280 ? 32.129 -1.396 -24.218 1.00 81.69 280 LEU A CA 1
ATOM 2211 C C . LEU A 1 280 ? 33.048 -2.621 -24.229 1.00 81.69 280 LEU A C 1
ATOM 2213 O O . LEU A 1 280 ? 33.681 -2.904 -25.238 1.00 81.69 280 LEU A O 1
ATOM 2217 N N . PHE A 1 281 ? 33.067 -3.387 -23.140 1.00 89.44 281 PHE A N 1
ATOM 2218 C CA . PHE A 1 281 ? 33.860 -4.606 -23.044 1.00 89.44 281 PHE A CA 1
ATOM 2219 C C . PHE A 1 281 ? 33.507 -5.619 -24.147 1.00 89.44 281 PHE A C 1
ATOM 2221 O O . PHE A 1 281 ? 34.413 -6.115 -24.799 1.00 89.44 281 PHE A O 1
ATOM 2228 N N . MET A 1 282 ? 32.217 -5.857 -24.413 1.00 87.69 282 MET A N 1
ATOM 2229 C CA . MET A 1 282 ? 31.746 -6.771 -25.471 1.00 87.69 282 MET A CA 1
ATOM 2230 C C . MET A 1 282 ? 32.040 -6.290 -26.900 1.00 87.69 282 MET A C 1
ATOM 2232 O O . MET A 1 282 ? 32.035 -7.091 -27.827 1.00 87.69 282 MET A O 1
ATOM 2236 N N . ILE A 1 283 ? 32.234 -4.986 -27.109 1.00 75.38 283 ILE A N 1
ATOM 2237 C CA . ILE A 1 283 ? 32.597 -4.434 -28.422 1.00 75.38 283 ILE A CA 1
ATOM 2238 C C . ILE A 1 283 ? 34.106 -4.572 -28.675 1.00 75.38 283 ILE A C 1
ATOM 2240 O O . ILE A 1 283 ? 34.522 -4.726 -29.822 1.00 75.38 283 ILE A O 1
ATOM 2244 N N . PHE A 1 284 ? 34.925 -4.490 -27.622 1.00 79.81 284 PHE A N 1
ATOM 2245 C CA . PHE A 1 284 ? 36.387 -4.440 -27.726 1.00 79.81 284 PHE A CA 1
ATOM 2246 C C . PHE A 1 284 ? 37.103 -5.788 -27.515 1.00 79.81 284 PHE A C 1
ATOM 2248 O O . PHE A 1 284 ? 38.283 -5.877 -27.861 1.00 79.81 284 PHE A O 1
ATOM 2255 N N . PHE A 1 285 ? 36.431 -6.809 -26.975 1.00 85.06 285 PHE A N 1
ATOM 2256 C CA . PHE A 1 285 ? 36.972 -8.154 -26.717 1.00 85.06 285 PHE A CA 1
ATOM 2257 C C . PHE A 1 285 ? 36.112 -9.237 -27.366 1.00 85.06 285 PHE A C 1
ATOM 2259 O O . PHE A 1 285 ? 36.711 -10.196 -27.902 1.00 85.06 285 PHE A O 1
#